Protein AF-A0A9D9VNE8-F1 (afdb_monomer_lite)

pLDDT: mean 76.69, std 18.0, range [35.06, 97.69]

Foldseek 3Di:
DDDDPVLLVQLLVVCLQPVDSVVSCVVSVHDPVVVVVCVVVDVVSVVSNVVSNVNNVVVVVVVVVVVLVVCVVVVPPVSVLVCCCVPPPVSPDPPPPPPPVVVVVVVVVVVVVVVVVVVVVVVVVVVVVVVVVVVVVVVVVVVVVVVVVVCVVVPPDDVVVVVVVVVVVVVVCVVVVDPDPDFDADPVGHTDDDD

Structure (mmCIF, N/CA/C/O backbone):
data_AF-A0A9D9VNE8-F1
#
_entry.id   AF-A0A9D9VNE8-F1
#
loop_
_atom_site.group_PDB
_atom_site.id
_atom_site.type_symbol
_atom_site.label_atom_id
_atom_site.label_alt_id
_atom_site.label_comp_id
_atom_site.label_asym_id
_atom_site.label_entity_id
_atom_site.label_seq_id
_atom_site.pdbx_PDB_ins_code
_atom_site.Cartn_x
_atom_site.Cartn_y
_atom_site.Cartn_z
_atom_site.occupancy
_atom_site.B_iso_or_equiv
_atom_site.auth_seq_id
_atom_site.auth_comp_id
_atom_site.auth_asym_id
_atom_site.auth_atom_id
_atom_site.pdbx_PDB_model_num
ATOM 1 N N . MET A 1 1 ? -25.007 -4.865 13.790 1.00 74.69 1 MET A N 1
ATOM 2 C CA . MET A 1 1 ? -24.064 -5.816 14.424 1.00 74.69 1 MET A CA 1
ATOM 3 C C . MET A 1 1 ? -23.319 -5.116 15.562 1.00 74.69 1 MET A C 1
ATOM 5 O O . MET A 1 1 ? -22.980 -3.948 15.403 1.00 74.69 1 MET A O 1
ATOM 9 N N . LYS A 1 2 ? -23.108 -5.772 16.713 1.00 83.12 2 LYS A N 1
ATOM 10 C CA . LYS A 1 2 ? -22.419 -5.163 17.870 1.00 83.12 2 LYS A CA 1
ATOM 11 C C . LYS A 1 2 ? -20.893 -5.224 17.698 1.00 83.12 2 LYS A C 1
ATOM 13 O O . LYS A 1 2 ? -20.360 -6.269 17.329 1.00 83.12 2 LYS A O 1
ATOM 18 N N . LYS A 1 3 ? -20.199 -4.120 18.001 1.00 90.44 3 LYS A N 1
ATOM 19 C CA . LYS A 1 3 ? -18.728 -4.052 18.052 1.00 90.44 3 LYS A CA 1
ATOM 20 C C . LYS A 1 3 ? -18.239 -4.945 19.196 1.00 90.44 3 LYS A C 1
ATOM 22 O O . LYS A 1 3 ? -18.585 -4.702 20.347 1.00 90.44 3 LYS A O 1
ATOM 27 N N . THR A 1 4 ? -17.459 -5.982 18.894 1.00 95.00 4 THR A N 1
ATOM 28 C CA . THR A 1 4 ? -16.865 -6.870 19.910 1.00 95.00 4 THR A CA 1
ATOM 29 C C . THR A 1 4 ? -15.386 -7.086 19.624 1.00 95.00 4 THR A C 1
ATOM 31 O O . THR A 1 4 ? -14.988 -7.172 18.465 1.00 95.00 4 THR A O 1
ATOM 34 N N . LYS A 1 5 ? -14.564 -7.236 20.669 1.00 93.69 5 LYS A N 1
ATOM 35 C CA . LYS A 1 5 ? -13.115 -7.470 20.518 1.00 93.69 5 LYS A CA 1
ATOM 36 C C . LYS A 1 5 ? -12.810 -8.701 19.651 1.00 93.69 5 LYS A C 1
ATOM 38 O O . LYS A 1 5 ? -11.906 -8.665 18.827 1.00 93.69 5 LYS A O 1
ATOM 43 N N . LYS A 1 6 ? -13.616 -9.763 19.782 1.00 95.38 6 LYS A N 1
ATOM 44 C CA . LYS A 1 6 ? -13.513 -10.979 18.959 1.00 95.38 6 LYS A CA 1
ATOM 45 C C . LYS A 1 6 ? -13.756 -10.696 17.473 1.00 95.38 6 LYS A C 1
ATOM 47 O O . LYS A 1 6 ? -13.013 -11.200 16.642 1.00 95.38 6 LYS A O 1
ATOM 52 N N . LEU A 1 7 ? -14.770 -9.893 17.142 1.00 95.81 7 LEU A N 1
ATOM 53 C CA . LEU A 1 7 ? -15.054 -9.499 15.760 1.00 95.81 7 LEU A CA 1
ATOM 54 C C . LEU A 1 7 ? -13.924 -8.642 15.173 1.00 95.81 7 LEU A C 1
ATOM 56 O O . LEU A 1 7 ? -13.496 -8.897 14.056 1.00 95.81 7 LEU A O 1
ATOM 60 N N . LEU A 1 8 ? -13.415 -7.671 15.936 1.00 96.00 8 LEU A N 1
ATOM 61 C CA . LEU A 1 8 ? -12.310 -6.809 15.500 1.00 96.00 8 LEU A CA 1
ATOM 62 C C . LEU A 1 8 ? -11.034 -7.613 15.209 1.00 96.00 8 LEU A C 1
ATOM 64 O O . LEU A 1 8 ? -10.372 -7.370 14.205 1.00 96.00 8 LEU A O 1
ATOM 68 N N . ASN A 1 9 ? -10.722 -8.612 16.039 1.00 96.25 9 ASN A N 1
ATOM 69 C CA . ASN A 1 9 ? -9.587 -9.501 15.788 1.00 96.25 9 ASN A CA 1
ATOM 70 C C . ASN A 1 9 ? -9.777 -10.321 14.507 1.00 96.25 9 ASN A C 1
ATOM 72 O O . ASN A 1 9 ? -8.874 -10.357 13.681 1.00 96.25 9 ASN A O 1
ATOM 76 N N . LYS A 1 10 ? -10.964 -10.908 14.308 1.00 97.06 10 LYS A N 1
ATOM 77 C CA . LYS A 1 10 ? -11.280 -11.675 13.094 1.00 97.06 10 LYS A CA 1
ATOM 78 C C . LYS A 1 10 ? -11.236 -10.828 11.822 1.00 97.06 10 LYS A C 1
ATOM 80 O O . LYS A 1 10 ? -10.809 -11.314 10.784 1.00 97.06 10 LYS A O 1
ATOM 85 N N . LEU A 1 11 ? -11.663 -9.568 11.904 1.00 97.06 11 LEU A N 1
ATOM 86 C CA . LEU A 1 11 ? -11.541 -8.618 10.799 1.00 97.06 11 LEU A CA 1
ATOM 87 C C . LEU A 1 11 ? -10.076 -8.384 10.431 1.00 97.06 11 LEU A C 1
ATOM 89 O O . LEU A 1 11 ? -9.746 -8.419 9.253 1.00 97.06 11 LEU A O 1
ATOM 93 N N . ALA A 1 12 ? -9.206 -8.185 11.423 1.00 97.19 12 ALA A N 1
ATOM 94 C CA . ALA A 1 12 ? -7.777 -8.020 11.177 1.00 97.19 12 ALA A CA 1
ATOM 95 C C . ALA A 1 12 ? -7.137 -9.282 10.579 1.00 97.19 12 ALA A C 1
ATOM 97 O O . ALA A 1 12 ? -6.418 -9.173 9.597 1.00 97.19 12 ALA A O 1
ATOM 98 N N . GLU A 1 13 ? -7.454 -10.467 11.106 1.00 97.12 13 GLU A N 1
ATOM 99 C CA . GLU A 1 13 ? -6.967 -11.748 10.564 1.00 97.12 13 GLU A CA 1
ATOM 100 C C . GLU A 1 13 ? -7.390 -11.965 9.103 1.00 97.12 13 GLU A C 1
ATOM 102 O O . GLU A 1 13 ? -6.649 -12.544 8.313 1.00 97.12 13 GLU A O 1
ATOM 107 N N . GLU A 1 14 ? -8.590 -11.516 8.728 1.00 97.19 14 GLU A N 1
ATOM 108 C CA . GLU A 1 14 ? -9.046 -11.607 7.342 1.00 97.19 14 GLU A CA 1
ATOM 109 C C . GLU A 1 14 ? -8.320 -10.617 6.434 1.00 97.19 14 GLU A C 1
ATOM 111 O O . GLU A 1 14 ? -7.909 -10.980 5.335 1.00 97.19 14 GLU A O 1
ATOM 116 N N . VAL A 1 15 ? -8.126 -9.386 6.909 1.00 97.31 15 VAL A N 1
ATOM 117 C CA . VAL A 1 15 ? -7.384 -8.346 6.187 1.00 97.31 15 VAL A CA 1
ATOM 118 C C . VAL A 1 15 ? -5.920 -8.743 5.981 1.00 97.31 15 VAL A C 1
ATOM 120 O O . VAL A 1 15 ? -5.352 -8.458 4.933 1.00 97.31 15 VAL A O 1
ATOM 123 N N . GLU A 1 16 ? -5.324 -9.450 6.938 1.00 96.38 16 GLU A N 1
ATOM 124 C CA . GLU A 1 16 ? -3.966 -9.987 6.821 1.00 96.38 16 GLU A CA 1
ATOM 125 C C . GLU A 1 16 ? -3.853 -11.033 5.707 1.00 96.38 16 GLU A C 1
ATOM 127 O O . GLU A 1 16 ? -2.880 -11.048 4.963 1.00 96.38 16 GLU A O 1
ATOM 132 N N . LYS A 1 17 ? -4.869 -11.882 5.531 1.00 93.94 17 LYS A N 1
ATOM 133 C CA . LYS A 1 17 ? -4.893 -12.878 4.446 1.00 93.94 17 LYS A CA 1
ATOM 134 C C . LYS A 1 17 ? -5.220 -12.262 3.096 1.00 93.94 17 LYS A C 1
ATOM 136 O O . LYS A 1 17 ? -4.755 -12.725 2.058 1.00 93.94 17 LYS A O 1
ATOM 141 N N . THR A 1 18 ? -6.104 -11.275 3.088 1.00 94.38 18 THR A N 1
ATOM 142 C CA . THR A 1 18 ? -6.579 -10.622 1.876 1.00 94.38 18 THR A CA 1
ATOM 143 C C . THR A 1 18 ? -6.747 -9.139 2.185 1.00 94.38 18 THR A C 1
ATOM 145 O O . THR A 1 18 ? -7.762 -8.770 2.782 1.00 94.38 18 THR A O 1
ATOM 148 N N . PRO A 1 19 ? -5.793 -8.273 1.780 1.00 95.00 19 PRO A N 1
ATOM 149 C CA . PRO A 1 19 ? -5.750 -6.852 2.148 1.00 95.00 19 PRO A CA 1
ATOM 150 C C . PRO A 1 19 ? -6.782 -6.011 1.375 1.00 95.00 19 PRO A C 1
ATOM 152 O O . PRO A 1 19 ? -6.495 -4.961 0.804 1.00 95.00 19 PRO A O 1
ATOM 155 N N . VAL A 1 20 ? -8.027 -6.484 1.347 1.00 95.56 20 VAL A N 1
ATOM 156 C CA . VAL A 1 20 ? -9.182 -5.870 0.703 1.00 95.56 20 VAL A CA 1
ATOM 157 C C . VAL A 1 20 ? -10.281 -5.746 1.751 1.00 95.56 20 VAL A C 1
ATOM 159 O O . VAL A 1 20 ? -11.008 -6.694 2.050 1.00 95.56 20 VAL A O 1
ATOM 162 N N . ILE A 1 21 ? -10.434 -4.538 2.295 1.00 95.75 21 ILE A N 1
ATOM 163 C CA . ILE A 1 21 ? -11.383 -4.238 3.382 1.00 95.75 21 ILE A CA 1
ATOM 164 C C . ILE A 1 21 ? -12.817 -4.659 3.027 1.00 95.75 21 ILE A C 1
ATOM 166 O O . ILE A 1 21 ? -13.547 -5.122 3.899 1.00 95.75 21 ILE A O 1
ATOM 170 N N . GLN A 1 22 ? -13.219 -4.524 1.758 1.00 96.50 22 GLN A N 1
ATOM 171 C CA . GLN A 1 22 ? -14.549 -4.922 1.290 1.00 96.50 22 GLN A CA 1
ATOM 172 C C . GLN A 1 22 ? -14.811 -6.419 1.521 1.00 96.50 22 GLN A C 1
ATOM 174 O O . GLN A 1 22 ? -15.841 -6.762 2.087 1.00 96.50 22 GLN A O 1
ATOM 179 N N . ILE A 1 23 ? -13.849 -7.286 1.187 1.00 95.94 23 ILE A N 1
ATOM 180 C CA . ILE A 1 23 ? -13.974 -8.743 1.351 1.00 95.94 23 ILE A CA 1
ATOM 181 C C . ILE A 1 23 ? -14.130 -9.100 2.832 1.00 95.94 23 ILE A C 1
ATOM 183 O O . ILE A 1 23 ? -15.020 -9.867 3.198 1.00 95.94 23 ILE A O 1
ATOM 187 N N . ALA A 1 24 ? -13.318 -8.493 3.701 1.00 96.69 24 ALA A N 1
ATOM 188 C CA . ALA A 1 24 ? -13.445 -8.687 5.142 1.00 96.69 24 ALA A CA 1
ATOM 189 C C . ALA A 1 24 ? -14.806 -8.194 5.665 1.00 96.69 24 ALA A C 1
ATOM 191 O O . ALA A 1 24 ? -15.454 -8.871 6.462 1.00 96.69 24 ALA A O 1
ATOM 192 N N . CYS A 1 25 ? -15.273 -7.036 5.196 1.00 96.31 25 CYS A N 1
ATOM 193 C CA . CYS A 1 25 ? -16.564 -6.477 5.586 1.00 96.31 25 CYS A CA 1
ATOM 194 C C . CYS A 1 25 ? -17.736 -7.386 5.189 1.00 96.31 25 CYS A C 1
ATOM 196 O O . CYS A 1 25 ? -18.585 -7.681 6.035 1.00 96.31 25 CYS A O 1
ATOM 198 N N . ASP A 1 26 ? -17.744 -7.878 3.950 1.00 96.56 26 ASP A N 1
ATOM 199 C CA . ASP A 1 26 ? -18.785 -8.769 3.431 1.00 96.56 26 ASP A CA 1
ATOM 200 C C . ASP A 1 26 ? -18.795 -10.104 4.177 1.00 96.56 26 ASP A C 1
ATOM 202 O O . ASP A 1 26 ? -19.851 -10.572 4.606 1.00 96.56 26 ASP A O 1
ATOM 206 N N . LYS A 1 27 ? -17.610 -10.669 4.446 1.00 96.06 27 LYS A N 1
ATOM 207 C CA . LYS A 1 27 ? -17.458 -11.932 5.183 1.00 96.06 27 LYS A CA 1
ATOM 208 C C . LYS A 1 27 ? -18.067 -11.891 6.582 1.00 96.06 27 LYS A C 1
ATOM 210 O O . LYS A 1 27 ? -18.595 -12.896 7.055 1.00 96.06 27 LYS A O 1
ATOM 215 N N . PHE A 1 28 ? -17.989 -10.746 7.257 1.00 95.62 28 PHE A N 1
ATOM 216 C CA . PHE A 1 28 ? -18.538 -10.575 8.603 1.00 95.62 28 PHE A CA 1
ATOM 217 C C . PHE A 1 28 ? -19.851 -9.784 8.633 1.00 95.62 28 PHE A C 1
ATOM 219 O O . PHE A 1 28 ? -20.317 -9.447 9.720 1.00 95.62 28 PHE A O 1
ATOM 226 N N . GLY A 1 29 ? -20.468 -9.499 7.483 1.00 95.06 29 GLY A N 1
ATOM 227 C CA . GLY A 1 29 ? -21.767 -8.825 7.408 1.00 95.06 29 GLY A CA 1
ATOM 228 C C . GLY A 1 29 ? -21.769 -7.416 8.010 1.00 95.06 29 GLY A C 1
ATOM 229 O O . GLY A 1 29 ? -22.731 -7.021 8.677 1.00 95.06 29 GLY A O 1
ATOM 230 N N . ILE A 1 30 ? -20.685 -6.659 7.821 1.00 96.31 30 ILE A N 1
ATOM 231 C CA . ILE A 1 30 ? -20.579 -5.264 8.260 1.00 96.31 30 ILE A CA 1
ATOM 232 C C . ILE A 1 30 ? -20.455 -4.323 7.065 1.00 96.31 30 ILE A C 1
ATOM 234 O O . ILE A 1 30 ? -19.850 -4.642 6.051 1.00 96.31 30 ILE A O 1
ATOM 238 N N . SER A 1 31 ? -20.991 -3.112 7.196 1.00 96.62 31 SER A N 1
ATOM 239 C CA . SER A 1 31 ? -20.755 -2.061 6.202 1.00 96.62 31 SER A CA 1
ATOM 240 C C . SER A 1 31 ? -19.358 -1.456 6.359 1.00 96.62 31 SER A C 1
ATOM 242 O O . SER A 1 31 ? -18.895 -1.239 7.485 1.00 96.62 31 SER A O 1
ATOM 244 N N . ARG A 1 32 ? -18.734 -1.055 5.241 1.00 96.88 32 ARG A N 1
ATOM 245 C CA . ARG A 1 32 ? -17.473 -0.287 5.250 1.00 96.88 32 ARG A CA 1
ATOM 246 C C . ARG A 1 32 ? -17.559 0.970 6.117 1.00 96.88 32 ARG A C 1
ATOM 248 O O . ARG A 1 32 ? -16.641 1.258 6.875 1.00 96.88 32 ARG A O 1
ATOM 255 N N . ASN A 1 33 ? -18.692 1.674 6.087 1.00 96.81 33 ASN A N 1
ATOM 256 C CA . ASN A 1 33 ? -18.913 2.864 6.918 1.00 96.81 33 ASN A CA 1
ATOM 257 C C . ASN A 1 33 ? -18.775 2.551 8.414 1.00 96.81 33 ASN A C 1
ATOM 259 O O . ASN A 1 33 ? -18.196 3.330 9.167 1.00 96.81 33 ASN A O 1
ATOM 263 N N . THR A 1 34 ? -19.288 1.397 8.849 1.00 96.31 34 THR A N 1
ATOM 264 C CA . THR A 1 34 ? -19.181 0.955 10.245 1.00 96.31 34 THR A CA 1
ATOM 265 C C . THR A 1 34 ? -17.747 0.567 10.591 1.00 96.31 34 THR A C 1
ATOM 267 O O . THR A 1 34 ? -17.263 0.949 11.653 1.00 96.31 34 THR A O 1
ATOM 270 N N . PHE A 1 35 ? -17.056 -0.123 9.681 1.00 97.25 35 PHE A N 1
ATOM 271 C CA . PHE A 1 35 ? -15.642 -0.471 9.825 1.00 97.25 35 PHE A CA 1
ATOM 272 C C . PHE A 1 35 ? -14.760 0.775 9.999 1.00 97.25 35 PHE A C 1
ATOM 274 O O . PHE A 1 35 ? -14.041 0.888 10.991 1.00 97.25 35 PHE A O 1
ATOM 281 N N . TYR A 1 36 ? -14.874 1.755 9.097 1.00 96.25 36 TYR A N 1
ATOM 282 C CA . TYR A 1 36 ? -14.094 2.994 9.168 1.00 96.25 36 TYR A CA 1
ATOM 283 C C . TYR A 1 36 ? -14.442 3.838 10.394 1.00 96.25 36 TYR A C 1
ATOM 285 O O . TYR A 1 36 ? -13.547 4.389 11.035 1.00 96.25 36 TYR A O 1
ATOM 293 N N . ARG A 1 37 ? -15.723 3.895 10.782 1.00 96.19 37 ARG A N 1
ATOM 294 C CA . ARG A 1 37 ? -16.123 4.538 12.038 1.00 96.19 37 ARG A CA 1
ATOM 295 C C . ARG A 1 37 ? -15.423 3.888 13.234 1.00 96.19 37 ARG A C 1
ATOM 297 O O . ARG A 1 37 ? -14.865 4.595 14.066 1.00 96.19 37 ARG A O 1
ATOM 304 N N . TRP A 1 38 ? -15.371 2.556 13.292 1.00 96.56 38 TRP A N 1
ATOM 305 C CA . TRP A 1 38 ? -14.668 1.854 14.367 1.00 96.56 38 TRP A CA 1
ATOM 306 C C . TRP A 1 38 ? -13.162 2.095 14.367 1.00 96.56 38 TRP A C 1
ATOM 308 O O . TRP A 1 38 ? -12.604 2.198 15.455 1.00 96.56 38 TRP A O 1
ATOM 318 N N . MET A 1 39 ? -12.520 2.216 13.202 1.00 95.50 39 MET A N 1
ATOM 319 C CA . MET A 1 39 ? -11.104 2.601 13.114 1.00 95.50 39 MET A CA 1
ATOM 320 C C . MET A 1 39 ? -10.859 4.015 13.649 1.00 95.50 39 MET A C 1
ATOM 322 O O . MET A 1 39 ? -9.854 4.249 14.311 1.00 95.50 39 MET A O 1
ATOM 326 N N . LYS A 1 40 ? -11.781 4.954 13.396 1.00 96.19 40 LYS A N 1
ATOM 327 C CA . LYS A 1 40 ? -11.684 6.327 13.914 1.00 96.19 40 LYS A CA 1
ATOM 328 C C . LYS A 1 40 ? -11.856 6.383 15.435 1.00 96.19 40 LYS A C 1
ATOM 330 O O . LYS A 1 40 ? -11.165 7.144 16.101 1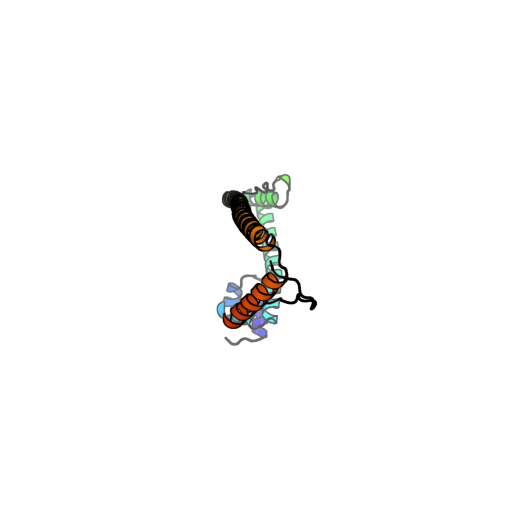.00 96.19 40 LYS A O 1
ATOM 335 N N . GLU A 1 41 ? -12.777 5.589 15.975 1.00 95.50 41 GLU A N 1
ATOM 336 C CA . GLU A 1 41 ? -13.099 5.557 17.409 1.00 95.50 41 GLU A CA 1
ATOM 337 C C . GLU A 1 41 ? -12.107 4.731 18.247 1.00 95.50 41 GLU A C 1
ATOM 339 O O . GLU A 1 41 ? -11.936 4.995 19.433 1.00 95.50 41 GLU A O 1
ATOM 344 N N . ASP A 1 42 ? -11.483 3.699 17.669 1.00 95.56 42 ASP A N 1
ATOM 345 C CA . ASP A 1 42 ? -10.602 2.762 18.374 1.00 95.56 42 ASP A CA 1
ATOM 346 C C . ASP A 1 42 ? -9.212 2.723 17.732 1.00 95.56 42 ASP A C 1
ATOM 348 O O . ASP A 1 42 ? -8.956 2.020 16.750 1.00 95.56 42 ASP A O 1
ATOM 352 N N . LYS A 1 43 ? -8.282 3.456 18.351 1.00 95.94 43 LYS A N 1
ATOM 353 C CA . LYS A 1 43 ? -6.890 3.552 17.899 1.00 95.94 43 LYS A CA 1
ATOM 354 C C . LYS A 1 43 ? -6.169 2.199 17.896 1.00 95.94 43 LYS A C 1
ATOM 356 O O . LYS A 1 43 ? -5.315 1.981 17.042 1.00 95.94 43 LYS A O 1
ATOM 361 N N . LYS A 1 44 ? -6.499 1.277 18.812 1.00 95.25 44 LYS A N 1
ATOM 362 C CA . LYS A 1 44 ? -5.875 -0.059 18.839 1.00 95.25 44 LYS A CA 1
ATOM 363 C C . LYS A 1 44 ? -6.329 -0.884 17.641 1.00 95.25 44 LYS A C 1
ATOM 365 O O . LYS A 1 44 ? -5.518 -1.581 17.039 1.00 95.25 44 LYS A O 1
ATOM 370 N N . PHE A 1 45 ? -7.608 -0.780 17.281 1.00 96.31 45 PHE A N 1
ATOM 371 C CA . PHE A 1 45 ? -8.134 -1.431 16.087 1.00 96.31 45 PHE A CA 1
ATOM 372 C C . PHE A 1 45 ? -7.508 -0.870 14.806 1.00 96.31 45 PHE A C 1
ATOM 374 O O . PHE A 1 45 ? -7.080 -1.649 13.962 1.00 96.31 45 PHE A O 1
ATOM 381 N N . LEU A 1 46 ? -7.375 0.456 14.692 1.00 97.38 46 LEU A N 1
ATOM 382 C CA . LEU A 1 46 ? -6.688 1.106 13.569 1.00 97.38 46 LEU A CA 1
ATOM 383 C C . LEU A 1 46 ? -5.261 0.577 13.371 1.00 97.38 46 LEU A C 1
ATOM 385 O O . LEU A 1 46 ? -4.912 0.178 12.264 1.00 97.38 46 LEU A O 1
ATOM 389 N N . ILE A 1 47 ? -4.453 0.556 14.438 1.00 97.62 47 ILE A N 1
ATOM 390 C CA . ILE A 1 47 ? -3.065 0.070 14.379 1.00 97.62 47 ILE A CA 1
ATOM 391 C C . ILE A 1 47 ? -3.036 -1.379 13.890 1.00 97.62 47 ILE A C 1
ATOM 393 O O . ILE A 1 47 ? -2.339 -1.683 12.928 1.00 97.62 47 ILE A O 1
ATOM 397 N N . ARG A 1 48 ? -3.872 -2.242 14.475 1.00 96.81 48 ARG A N 1
ATOM 398 C CA . ARG A 1 48 ? -3.937 -3.658 14.103 1.00 96.81 48 ARG A CA 1
ATOM 399 C C . ARG A 1 48 ? -4.362 -3.873 12.647 1.00 96.81 48 ARG A C 1
ATOM 401 O O . ARG A 1 48 ? -3.838 -4.761 11.987 1.00 96.81 48 ARG A O 1
ATOM 408 N N . ILE A 1 49 ? -5.306 -3.080 12.137 1.00 97.69 49 ILE A N 1
ATOM 409 C CA . ILE A 1 49 ? -5.701 -3.138 10.723 1.00 97.69 49 ILE A CA 1
ATOM 410 C C . ILE A 1 49 ? -4.560 -2.677 9.817 1.00 97.69 49 ILE A C 1
ATOM 412 O O . ILE A 1 49 ? -4.324 -3.310 8.797 1.00 97.69 49 ILE A O 1
ATOM 416 N N . ASN A 1 50 ? -3.831 -1.622 10.179 1.00 97.38 50 ASN A N 1
ATOM 417 C CA . ASN A 1 50 ? -2.687 -1.166 9.387 1.00 97.38 50 ASN A CA 1
ATOM 418 C C . ASN A 1 50 ? -1.559 -2.209 9.353 1.00 97.38 50 ASN A C 1
ATOM 420 O O . ASN A 1 50 ? -0.987 -2.450 8.293 1.00 97.38 50 ASN A O 1
ATOM 424 N N . GLU A 1 51 ? -1.273 -2.855 10.485 1.00 97.31 51 GLU A N 1
ATOM 425 C CA . GLU A 1 51 ? -0.324 -3.974 10.561 1.00 97.31 51 GLU A CA 1
ATOM 426 C C . GLU A 1 51 ? -0.773 -5.138 9.670 1.00 97.31 51 GLU A C 1
ATOM 428 O O . GLU A 1 51 ? -0.005 -5.590 8.821 1.00 97.31 51 GLU A O 1
ATOM 433 N N . ALA A 1 52 ? -2.037 -5.556 9.789 1.00 96.75 52 ALA A N 1
ATOM 434 C CA . ALA A 1 52 ? -2.620 -6.603 8.954 1.00 96.75 52 ALA A CA 1
ATOM 435 C C . ALA A 1 52 ? -2.555 -6.258 7.456 1.00 96.75 52 ALA A C 1
ATOM 437 O O . ALA A 1 52 ? -2.158 -7.092 6.650 1.00 96.75 52 ALA A O 1
ATOM 438 N N . MET A 1 53 ? -2.876 -5.018 7.070 1.00 96.50 53 MET A N 1
ATOM 439 C CA . MET A 1 53 ? -2.764 -4.552 5.682 1.00 96.50 53 MET A CA 1
ATOM 440 C C . MET A 1 53 ? -1.322 -4.626 5.172 1.00 96.50 53 MET A C 1
ATOM 442 O O . MET A 1 53 ? -1.098 -5.029 4.035 1.00 96.50 53 MET A O 1
ATOM 446 N N . SER A 1 54 ? -0.343 -4.242 5.996 1.00 96.06 54 SER A N 1
ATOM 447 C CA . SER A 1 54 ? 1.076 -4.300 5.633 1.00 96.06 54 SER A CA 1
ATOM 448 C C . SER A 1 54 ? 1.532 -5.740 5.376 1.00 96.06 54 SER A C 1
ATOM 450 O O . SER A 1 54 ? 2.096 -6.034 4.321 1.00 96.06 54 SER A O 1
ATOM 452 N N . LEU A 1 55 ? 1.211 -6.653 6.300 1.00 93.75 55 LEU A N 1
ATO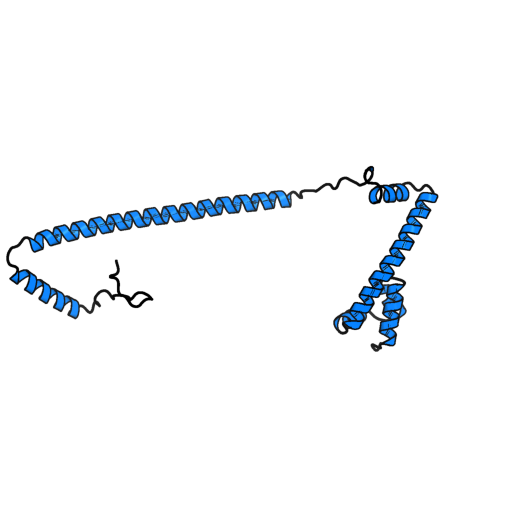M 453 C CA . LEU A 1 55 ? 1.518 -8.080 6.174 1.00 93.75 55 LEU A CA 1
ATOM 454 C C . LEU A 1 55 ? 0.822 -8.703 4.955 1.00 93.75 55 LEU A C 1
ATOM 456 O O . LEU A 1 55 ? 1.470 -9.359 4.139 1.00 93.75 55 LEU A O 1
ATOM 460 N N . GLY A 1 56 ? -0.470 -8.425 4.774 1.00 93.06 56 GLY A N 1
ATOM 461 C CA . GLY A 1 56 ? -1.238 -8.920 3.635 1.00 93.06 56 GLY A CA 1
ATOM 462 C C . GLY A 1 56 ? -0.732 -8.400 2.292 1.00 93.06 56 GLY A C 1
ATOM 463 O O . GLY A 1 56 ? -0.667 -9.157 1.326 1.00 93.06 56 GLY A O 1
ATOM 464 N N . ASN A 1 57 ? -0.300 -7.138 2.217 1.00 92.62 57 ASN A N 1
ATOM 465 C CA . ASN A 1 57 ? 0.331 -6.595 1.011 1.00 92.62 57 ASN A CA 1
ATOM 466 C C . ASN A 1 57 ? 1.647 -7.313 0.681 1.00 92.62 57 ASN A C 1
ATOM 468 O O . ASN A 1 57 ? 1.935 -7.536 -0.495 1.00 92.62 57 ASN A O 1
ATOM 472 N N . GLY A 1 58 ? 2.420 -7.708 1.698 1.00 91.62 58 GLY A N 1
ATOM 473 C CA . GLY A 1 58 ? 3.599 -8.558 1.531 1.00 91.62 58 GLY A CA 1
ATOM 474 C C . GLY A 1 58 ? 3.251 -9.900 0.884 1.00 91.62 58 GLY A C 1
ATOM 475 O O . GLY A 1 58 ? 3.826 -10.246 -0.145 1.00 91.62 58 GLY A O 1
ATOM 476 N N . LEU A 1 59 ? 2.237 -10.595 1.410 1.00 91.00 59 LEU A N 1
ATOM 477 C CA . LEU A 1 59 ? 1.768 -11.875 0.862 1.00 91.00 59 LEU A CA 1
ATOM 478 C C . LEU A 1 59 ? 1.281 -11.749 -0.589 1.00 91.00 59 LEU A C 1
ATOM 480 O O . LEU A 1 59 ? 1.656 -12.544 -1.450 1.00 91.00 59 LEU A O 1
ATOM 484 N N . VAL A 1 60 ? 0.474 -10.728 -0.893 1.00 90.25 60 VAL A N 1
ATOM 485 C CA . VAL A 1 60 ? 0.007 -10.474 -2.267 1.00 90.25 60 VAL A CA 1
ATOM 486 C C . VAL A 1 60 ? 1.181 -10.168 -3.199 1.00 90.25 60 VAL A C 1
ATOM 488 O O . VAL A 1 60 ? 1.188 -10.624 -4.342 1.00 90.25 60 VAL A O 1
ATOM 491 N N . SER A 1 61 ? 2.191 -9.440 -2.716 1.00 90.75 61 SER A N 1
ATOM 492 C CA . SER A 1 61 ? 3.416 -9.164 -3.470 1.00 90.75 61 SER A CA 1
ATOM 493 C C . SER A 1 61 ? 4.188 -10.448 -3.791 1.00 90.75 61 SER A C 1
ATOM 495 O O . SER A 1 61 ? 4.581 -10.648 -4.938 1.00 90.75 61 SER A O 1
ATOM 497 N N . GLU A 1 62 ? 4.346 -11.364 -2.832 1.00 92.12 62 GLU A N 1
ATOM 498 C CA . GLU A 1 62 ? 4.992 -12.666 -3.061 1.00 92.12 62 GLU A CA 1
ATOM 499 C C . GLU A 1 62 ? 4.245 -13.510 -4.101 1.00 92.12 62 GLU A C 1
ATOM 501 O O . GLU A 1 62 ? 4.860 -14.055 -5.023 1.00 92.12 62 GLU A O 1
ATOM 506 N N . VAL A 1 63 ? 2.912 -13.557 -4.019 1.00 92.19 63 VAL A N 1
ATOM 507 C CA . VAL A 1 63 ? 2.072 -14.234 -5.020 1.00 92.19 63 VAL A CA 1
ATOM 508 C C . VAL A 1 63 ? 2.227 -13.581 -6.395 1.00 92.19 63 VAL A C 1
ATOM 510 O O . VAL A 1 63 ? 2.386 -14.276 -7.399 1.00 92.19 63 VAL A O 1
ATOM 513 N N . ALA A 1 64 ? 2.239 -12.249 -6.462 1.00 92.06 64 ALA A N 1
ATOM 514 C CA . ALA A 1 64 ? 2.459 -11.526 -7.709 1.00 92.06 64 ALA A CA 1
ATOM 515 C C . ALA A 1 64 ? 3.846 -11.818 -8.304 1.00 92.06 64 ALA A C 1
ATOM 517 O O . ALA A 1 64 ? 3.957 -12.027 -9.512 1.00 92.06 64 ALA A O 1
ATOM 518 N N . ILE A 1 65 ? 4.893 -11.900 -7.475 1.00 92.50 65 ILE A N 1
ATOM 519 C CA . ILE A 1 65 ? 6.239 -12.300 -7.906 1.00 92.50 65 ILE A CA 1
ATOM 520 C C . ILE A 1 65 ? 6.209 -13.718 -8.482 1.00 92.50 65 ILE A C 1
ATOM 522 O O . ILE A 1 65 ? 6.755 -13.937 -9.562 1.00 92.50 65 ILE A O 1
ATOM 526 N N . SER A 1 66 ? 5.535 -14.661 -7.817 1.00 95.81 66 SER A N 1
ATOM 527 C CA . SER A 1 66 ? 5.375 -16.031 -8.320 1.00 95.81 66 SER A CA 1
ATOM 528 C C . SER A 1 66 ? 4.710 -16.057 -9.702 1.00 95.81 66 SER A C 1
ATOM 530 O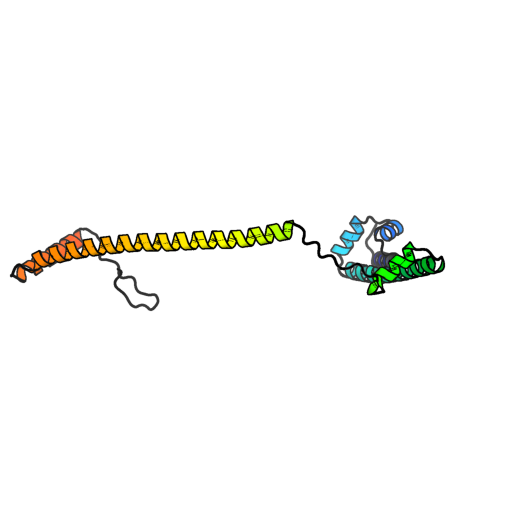 O . SER A 1 66 ? 5.241 -16.668 -10.631 1.00 95.81 66 SER A O 1
ATOM 532 N N . ASN A 1 67 ? 3.617 -15.306 -9.882 1.00 95.50 67 ASN A N 1
ATOM 533 C CA . ASN A 1 67 ? 2.923 -15.188 -11.168 1.00 95.50 67 ASN A CA 1
ATOM 534 C C . ASN A 1 67 ? 3.827 -14.604 -12.262 1.00 95.50 67 ASN A C 1
ATOM 536 O O . ASN A 1 67 ? 3.814 -15.078 -13.397 1.00 95.50 67 ASN A O 1
ATOM 540 N N . VAL A 1 68 ? 4.641 -13.596 -11.928 1.00 95.88 68 VAL A N 1
ATOM 541 C CA . VAL A 1 68 ? 5.611 -13.024 -12.872 1.00 95.88 68 VAL A CA 1
ATOM 542 C C . VAL A 1 68 ? 6.644 -14.070 -13.291 1.00 95.88 68 VAL A C 1
ATOM 544 O O . VAL A 1 68 ? 6.915 -14.216 -14.483 1.00 95.88 68 VAL A O 1
ATOM 547 N N . LEU A 1 69 ? 7.189 -14.832 -12.341 1.00 94.19 69 LEU A N 1
ATOM 548 C CA . LEU A 1 69 ? 8.150 -15.898 -12.631 1.00 94.19 69 LEU A CA 1
ATOM 549 C C . LEU A 1 69 ? 7.534 -17.012 -13.484 1.00 94.19 69 LEU A C 1
ATOM 551 O O . LEU A 1 69 ? 8.192 -17.529 -14.387 1.00 94.19 69 LEU A O 1
ATOM 555 N N . GLU A 1 70 ? 6.278 -17.378 -13.235 1.00 97.25 70 GLU A N 1
ATOM 556 C CA . GLU A 1 70 ? 5.572 -18.362 -14.051 1.00 97.25 70 GLU A CA 1
ATOM 557 C C . GLU A 1 70 ? 5.331 -17.858 -15.482 1.00 97.25 70 GLU A C 1
ATOM 559 O O . GLU A 1 70 ? 5.584 -18.594 -16.439 1.00 97.25 70 GLU A O 1
ATOM 564 N N . GLY A 1 71 ? 4.936 -16.593 -15.649 1.00 96.88 71 GLY A N 1
ATOM 565 C CA . GLY A 1 71 ? 4.820 -15.958 -16.964 1.00 96.88 71 GLY A CA 1
ATOM 566 C C . GLY A 1 71 ? 6.137 -15.984 -17.748 1.00 96.88 71 GLY A C 1
ATOM 567 O O . GLY A 1 71 ? 6.157 -16.341 -18.926 1.00 96.88 71 GLY A O 1
ATOM 568 N N . ILE A 1 72 ? 7.264 -15.713 -17.078 1.00 94.44 72 ILE A N 1
ATOM 569 C CA . ILE A 1 72 ? 8.605 -15.820 -17.679 1.00 94.44 72 ILE A CA 1
ATOM 570 C C . ILE A 1 72 ? 8.915 -17.265 -18.089 1.00 94.44 72 ILE A C 1
ATOM 572 O O . ILE A 1 72 ? 9.386 -17.494 -19.203 1.00 94.44 72 ILE A O 1
ATOM 576 N N . LYS A 1 73 ? 8.618 -18.259 -17.236 1.00 95.00 73 LYS A N 1
ATOM 577 C CA . LYS A 1 73 ? 8.803 -19.687 -17.572 1.00 95.00 73 LYS A CA 1
ATOM 578 C C . LYS A 1 73 ? 8.002 -20.093 -18.811 1.00 95.00 73 LYS A C 1
ATOM 580 O O . LYS A 1 73 ? 8.489 -20.875 -19.623 1.00 95.00 73 LYS A O 1
ATOM 585 N N . ARG A 1 74 ? 6.806 -19.525 -18.984 1.00 97.38 74 ARG A N 1
ATOM 586 C CA . ARG A 1 74 ? 5.949 -19.707 -20.170 1.00 97.38 74 ARG A CA 1
ATOM 587 C C . ARG A 1 74 ? 6.422 -18.917 -21.400 1.00 97.38 74 ARG A C 1
ATOM 589 O O . ARG A 1 74 ? 5.766 -18.975 -22.434 1.00 97.38 74 ARG A O 1
ATOM 596 N N . LYS A 1 75 ? 7.565 -18.226 -21.313 1.00 94.56 75 LYS A N 1
ATOM 597 C CA . LYS A 1 75 ? 8.146 -17.373 -22.363 1.00 94.56 75 LYS A CA 1
ATOM 598 C C . LYS A 1 75 ? 7.227 -16.226 -22.793 1.00 94.56 75 LYS A C 1
ATOM 600 O O . LYS A 1 75 ? 7.279 -15.782 -23.938 1.00 94.56 75 LYS A O 1
ATOM 605 N N . ASP A 1 76 ? 6.410 -15.719 -21.873 1.00 96.81 76 ASP A N 1
ATOM 606 C CA . ASP A 1 76 ? 5.591 -14.541 -22.129 1.00 96.81 76 ASP A CA 1
ATOM 607 C C . ASP A 1 76 ? 6.473 -13.277 -22.155 1.00 96.81 76 ASP A C 1
ATOM 609 O O . ASP A 1 76 ? 7.176 -12.933 -21.191 1.00 96.81 76 ASP A O 1
ATOM 613 N N . ALA A 1 77 ? 6.442 -12.575 -23.289 1.00 91.88 77 ALA A N 1
ATOM 614 C CA . ALA A 1 77 ? 7.226 -11.370 -23.520 1.00 91.88 77 ALA A CA 1
ATOM 615 C C . ALA A 1 77 ? 6.829 -10.214 -22.586 1.00 91.88 77 ALA A C 1
ATOM 617 O O . ALA A 1 77 ? 7.690 -9.416 -22.209 1.00 91.88 77 ALA A O 1
ATOM 618 N N . MET A 1 78 ? 5.558 -10.119 -22.179 1.00 94.25 78 MET A N 1
ATOM 619 C CA . MET A 1 78 ? 5.069 -9.058 -21.298 1.00 94.25 78 MET A CA 1
ATOM 620 C C . MET A 1 78 ? 5.673 -9.184 -19.899 1.00 94.25 78 MET A C 1
ATOM 622 O O . MET A 1 78 ? 6.234 -8.214 -19.385 1.00 94.25 78 MET A O 1
ATOM 626 N N . TYR A 1 79 ? 5.627 -10.383 -19.313 1.00 93.94 79 TYR A N 1
ATOM 627 C CA . TYR A 1 79 ? 6.217 -10.655 -17.998 1.00 93.94 79 TYR A CA 1
ATOM 628 C C . TYR A 1 79 ? 7.741 -10.516 -18.009 1.00 93.94 79 TYR A C 1
ATOM 630 O O . TYR A 1 79 ? 8.314 -9.912 -17.101 1.00 93.94 79 TYR A O 1
ATOM 638 N N . THR A 1 80 ? 8.395 -10.993 -19.071 1.00 90.81 80 THR A N 1
ATOM 639 C CA . THR A 1 80 ? 9.849 -10.856 -19.250 1.00 90.81 80 THR A CA 1
ATOM 640 C C . THR A 1 80 ? 10.265 -9.387 -19.329 1.00 90.81 80 THR A C 1
ATOM 642 O O . THR A 1 80 ? 11.163 -8.950 -18.607 1.00 90.81 80 THR A O 1
ATOM 645 N N . LYS A 1 81 ? 9.568 -8.590 -20.148 1.00 92.44 81 LYS A N 1
ATOM 646 C CA . LYS A 1 81 ? 9.805 -7.146 -20.268 1.00 92.44 81 LYS A CA 1
ATOM 647 C C . LYS A 1 81 ? 9.565 -6.424 -18.947 1.00 92.44 81 LYS A C 1
ATOM 649 O O . LYS A 1 81 ? 10.387 -5.598 -18.560 1.00 92.44 81 LYS A O 1
ATOM 654 N N . TYR A 1 82 ? 8.461 -6.735 -18.266 1.00 92.56 82 TYR A N 1
ATOM 655 C CA . TYR A 1 82 ? 8.132 -6.154 -16.967 1.00 92.56 82 TYR A CA 1
ATOM 656 C C . TYR A 1 82 ? 9.236 -6.427 -15.938 1.00 92.56 82 TYR A C 1
ATOM 658 O O . TYR A 1 82 ? 9.677 -5.508 -15.252 1.00 92.56 82 TYR A O 1
ATOM 666 N N . TRP A 1 83 ? 9.729 -7.663 -15.853 1.00 93.00 83 TRP A N 1
ATOM 667 C CA . TRP A 1 83 ? 10.796 -8.019 -14.920 1.00 93.00 83 TRP A CA 1
ATOM 668 C C . TRP A 1 83 ? 12.097 -7.266 -15.213 1.00 93.00 83 TRP A C 1
ATOM 670 O O . TRP A 1 83 ? 12.659 -6.626 -14.320 1.00 93.00 83 TRP A O 1
ATOM 680 N N . LEU A 1 84 ? 12.543 -7.282 -16.473 1.00 91.19 84 LEU A N 1
ATOM 681 C CA . LEU A 1 84 ? 13.765 -6.596 -16.892 1.00 91.19 84 LEU A CA 1
ATOM 682 C C . LEU A 1 84 ? 13.683 -5.091 -16.629 1.00 91.19 84 LEU A C 1
ATOM 684 O O . LEU A 1 84 ? 14.619 -4.529 -16.065 1.00 91.19 84 LEU A O 1
ATOM 688 N N . SER A 1 85 ? 12.550 -4.450 -16.933 1.00 90.81 85 SER A N 1
ATOM 689 C CA . SER A 1 85 ? 12.412 -3.001 -16.768 1.00 90.81 85 SER A CA 1
ATOM 690 C C . SER A 1 85 ? 12.443 -2.519 -15.318 1.00 90.81 85 SER A C 1
ATOM 692 O O . SER A 1 85 ? 12.645 -1.331 -15.095 1.00 90.81 85 SER A O 1
ATOM 694 N N . HIS A 1 86 ? 12.215 -3.397 -14.337 1.00 88.56 86 HIS A N 1
ATOM 695 C CA . HIS A 1 86 ? 12.234 -3.042 -12.911 1.00 88.56 86 HIS A CA 1
ATOM 696 C C . HIS A 1 86 ? 13.496 -3.527 -12.185 1.00 88.56 86 HIS A C 1
ATOM 698 O O . HIS A 1 86 ? 13.859 -2.956 -11.158 1.00 88.56 86 HIS A O 1
ATOM 704 N N . ARG A 1 87 ? 14.164 -4.573 -12.689 1.00 85.81 87 ARG A N 1
ATOM 705 C CA . ARG A 1 87 ? 15.313 -5.210 -12.019 1.00 85.81 87 ARG A CA 1
ATOM 706 C C . ARG A 1 87 ? 16.652 -4.953 -12.703 1.00 85.81 87 ARG A C 1
ATOM 708 O O . ARG A 1 87 ? 17.669 -4.969 -12.018 1.00 85.81 87 ARG A O 1
ATOM 715 N N . HIS A 1 88 ? 16.672 -4.701 -14.011 1.00 84.44 88 HIS A N 1
ATOM 716 C CA . HIS A 1 88 ? 17.909 -4.507 -14.761 1.00 84.44 88 HIS A CA 1
ATOM 717 C C . HIS A 1 88 ? 18.106 -3.022 -15.113 1.00 84.44 88 HIS A C 1
ATOM 719 O O . HIS A 1 88 ? 17.234 -2.439 -15.761 1.00 84.44 88 HIS A O 1
ATOM 725 N N . PRO A 1 89 ? 19.227 -2.384 -14.713 1.00 84.12 89 PRO A N 1
ATOM 726 C CA . PRO A 1 89 ? 19.504 -0.973 -14.997 1.00 84.12 89 PRO A CA 1
ATOM 727 C C . PRO A 1 89 ? 19.339 -0.603 -16.473 1.00 84.12 89 PRO A C 1
ATOM 729 O O . PRO A 1 89 ? 18.609 0.332 -16.772 1.00 84.12 89 PRO A O 1
ATOM 732 N N . ASP A 1 90 ? 19.905 -1.402 -17.375 1.00 81.81 90 ASP A N 1
ATOM 733 C CA . ASP A 1 90 ? 19.896 -1.121 -18.820 1.00 81.81 90 ASP A CA 1
ATOM 734 C C . ASP A 1 90 ? 18.499 -1.140 -19.458 1.00 81.81 90 ASP A C 1
ATOM 736 O O . ASP A 1 90 ? 18.295 -0.585 -20.533 1.00 81.81 90 ASP A O 1
ATOM 740 N N . PHE A 1 91 ? 17.520 -1.767 -18.797 1.00 81.62 91 PHE A N 1
ATOM 741 C CA . PHE A 1 91 ? 16.141 -1.867 -19.281 1.00 81.62 91 PHE A CA 1
ATOM 742 C C . PHE A 1 91 ? 15.179 -0.964 -18.503 1.00 81.62 91 PHE A C 1
ATOM 744 O O . PHE A 1 91 ? 13.992 -0.889 -18.848 1.00 81.62 91 PHE A O 1
ATOM 751 N N . ARG A 1 92 ? 15.655 -0.270 -17.458 1.00 84.81 92 ARG A N 1
ATOM 752 C CA . ARG A 1 92 ? 14.862 0.760 -16.786 1.00 84.81 92 ARG A CA 1
ATOM 753 C C . ARG A 1 92 ? 14.604 1.880 -17.781 1.00 84.81 92 ARG A C 1
ATOM 755 O O . ARG A 1 92 ? 15.518 2.382 -18.430 1.00 84.81 92 ARG A O 1
ATOM 762 N N . ARG A 1 93 ? 13.339 2.285 -17.905 1.00 75.44 93 ARG A N 1
ATOM 763 C CA . ARG A 1 93 ? 13.002 3.465 -18.705 1.00 75.44 93 ARG A CA 1
ATOM 764 C C . ARG A 1 93 ? 13.756 4.661 -18.115 1.00 75.44 93 ARG A C 1
ATOM 766 O O . ARG A 1 93 ? 13.695 4.826 -16.893 1.00 75.44 93 ARG A O 1
ATOM 773 N N . PRO A 1 94 ? 14.429 5.486 -18.938 1.00 70.44 94 PRO A N 1
ATOM 774 C CA . PRO A 1 94 ? 14.979 6.744 -18.465 1.00 70.44 94 PRO A CA 1
ATOM 775 C C . PRO A 1 94 ? 13.866 7.507 -17.759 1.00 70.44 94 PRO A C 1
ATOM 777 O O . PRO A 1 94 ? 12.751 7.603 -18.281 1.00 70.44 94 PRO A O 1
ATOM 780 N N . PHE A 1 95 ? 14.141 7.992 -16.553 1.00 64.69 95 PHE A N 1
ATOM 781 C CA . PHE A 1 95 ? 13.219 8.878 -15.868 1.00 64.69 95 PHE A CA 1
ATOM 782 C C . PHE A 1 95 ? 13.131 10.160 -16.697 1.00 64.69 95 PHE A C 1
ATOM 784 O O . PHE A 1 95 ? 14.026 11.000 -16.663 1.00 64.69 95 PHE A O 1
ATOM 791 N N . VAL A 1 96 ? 12.092 10.268 -17.522 1.00 63.91 96 VAL A N 1
ATOM 792 C CA . VAL A 1 96 ? 11.815 11.493 -18.263 1.00 63.91 96 VAL A CA 1
ATOM 793 C C . VAL A 1 96 ? 11.167 12.432 -17.259 1.00 63.91 96 VAL A C 1
ATOM 795 O O . VAL A 1 96 ? 9.985 12.277 -16.954 1.00 63.91 96 VAL A O 1
ATOM 798 N N . PHE A 1 97 ? 11.945 13.371 -16.718 1.00 56.34 97 PHE A N 1
ATOM 799 C CA . PHE A 1 97 ? 11.381 14.524 -16.028 1.00 56.34 97 PHE A CA 1
ATOM 800 C C . PHE A 1 97 ? 10.583 15.294 -17.081 1.00 56.34 97 PHE A C 1
ATOM 802 O O . PHE A 1 97 ? 11.142 16.031 -17.894 1.00 56.34 97 PHE A O 1
ATOM 809 N N . LYS A 1 98 ? 9.277 15.038 -17.152 1.00 55.38 98 LYS A N 1
ATOM 810 C CA . LYS A 1 98 ? 8.379 15.905 -17.898 1.00 55.38 98 LYS A CA 1
ATOM 811 C C . LYS A 1 98 ? 8.322 17.189 -17.088 1.00 55.38 98 LYS A C 1
ATOM 813 O O . LYS A 1 98 ? 7.687 17.218 -16.044 1.00 55.38 98 LYS A O 1
ATOM 818 N N . VAL A 1 99 ? 9.066 18.203 -17.521 1.00 57.78 99 VAL A N 1
ATOM 819 C CA . VAL A 1 99 ? 8.777 19.569 -17.094 1.00 57.78 99 VAL A CA 1
ATOM 820 C C . VAL A 1 99 ? 7.403 19.853 -17.687 1.00 57.78 99 VAL A C 1
ATOM 822 O O . VAL A 1 99 ? 7.290 20.033 -18.902 1.00 57.78 99 VAL A O 1
ATOM 825 N N . ASP A 1 100 ? 6.352 19.776 -16.877 1.00 60.34 100 ASP A N 1
ATOM 826 C CA . ASP A 1 100 ? 5.037 20.202 -17.334 1.00 60.34 100 ASP A CA 1
ATOM 827 C C . ASP A 1 100 ? 5.162 21.683 -17.714 1.00 60.34 100 ASP A C 1
ATOM 829 O O . ASP A 1 100 ? 5.818 22.461 -17.018 1.00 60.34 100 ASP A O 1
ATOM 833 N N . SER A 1 101 ? 4.611 22.089 -18.863 1.00 60.00 101 SER A N 1
ATOM 834 C CA . SER A 1 101 ? 4.721 23.482 -19.330 1.00 60.00 101 SER A CA 1
ATOM 835 C C . SER A 1 101 ? 4.246 24.485 -18.271 1.00 60.00 101 SER A C 1
ATOM 837 O O . SER A 1 101 ? 4.751 25.605 -18.219 1.00 60.00 101 SER A O 1
ATOM 839 N N . ASP A 1 102 ? 3.354 24.050 -17.382 1.00 60.91 102 ASP A N 1
ATOM 840 C CA . ASP A 1 102 ? 2.864 24.801 -16.231 1.00 60.91 102 ASP A CA 1
ATOM 841 C C . ASP A 1 102 ? 3.969 25.157 -15.225 1.00 60.91 102 ASP A C 1
ATOM 843 O O . ASP A 1 102 ? 3.964 26.270 -14.701 1.00 60.91 102 ASP A O 1
ATOM 847 N N . ASP A 1 103 ? 4.965 24.294 -15.005 1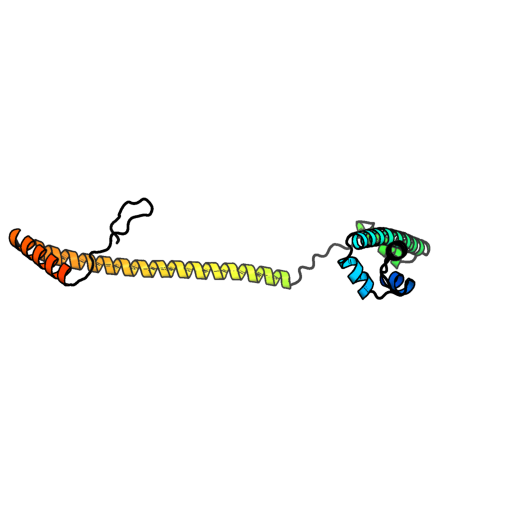.00 61.88 103 ASP A N 1
ATOM 848 C CA . ASP A 1 103 ? 6.093 24.587 -14.110 1.00 61.88 103 ASP A CA 1
ATOM 849 C C . ASP A 1 103 ? 7.011 25.664 -14.697 1.00 61.88 103 ASP A C 1
ATOM 851 O O . ASP A 1 103 ? 7.468 26.562 -13.984 1.00 61.88 103 ASP A O 1
ATOM 855 N N . LEU A 1 104 ? 7.227 25.636 -16.017 1.00 64.56 104 LEU A N 1
ATOM 856 C CA . LEU A 1 104 ? 8.013 26.655 -16.715 1.00 64.56 104 LEU A CA 1
ATOM 857 C C . LEU A 1 104 ? 7.284 28.009 -16.719 1.00 64.56 104 LEU A C 1
ATOM 859 O O . LEU A 1 104 ? 7.900 29.051 -16.486 1.00 64.56 104 LEU A O 1
ATOM 863 N N . ILE A 1 105 ? 5.962 27.990 -16.927 1.00 65.31 105 ILE A N 1
ATOM 864 C CA . ILE A 1 105 ? 5.101 29.178 -16.877 1.00 65.31 105 ILE A CA 1
ATOM 865 C C . ILE A 1 105 ? 5.041 29.746 -15.455 1.00 65.31 105 ILE A C 1
ATOM 867 O O . ILE A 1 105 ? 5.130 30.962 -15.291 1.00 65.31 105 ILE A O 1
ATOM 871 N N . ASN A 1 106 ? 4.941 28.904 -14.425 1.00 63.38 106 ASN A N 1
ATOM 872 C CA . ASN A 1 106 ? 4.930 29.336 -13.026 1.00 63.38 106 ASN A CA 1
ATOM 873 C C . ASN A 1 106 ? 6.275 29.938 -12.604 1.00 63.38 106 ASN A C 1
ATOM 875 O O . ASN A 1 106 ? 6.297 31.003 -11.985 1.00 63.38 106 ASN A O 1
ATOM 879 N N . HIS A 1 107 ? 7.393 29.320 -12.994 1.00 69.50 107 HIS A N 1
ATOM 880 C CA . HIS A 1 107 ? 8.725 29.876 -12.756 1.00 69.50 107 HIS A CA 1
ATOM 881 C C . HIS A 1 107 ? 8.903 31.233 -13.460 1.00 69.50 107 HIS A C 1
ATOM 883 O O . HIS A 1 107 ? 9.378 32.200 -12.857 1.00 69.50 107 HIS A O 1
ATOM 889 N N . PHE A 1 108 ? 8.480 31.337 -14.725 1.00 66.38 108 PHE A N 1
ATOM 890 C CA . PHE A 1 108 ? 8.545 32.587 -15.485 1.00 66.38 108 PHE A CA 1
ATOM 891 C C . PHE A 1 108 ? 7.657 33.678 -14.869 1.00 66.38 108 PHE A C 1
ATOM 893 O O . PHE A 1 108 ? 8.108 34.808 -14.687 1.00 66.38 108 PHE A O 1
ATOM 900 N N . ARG A 1 109 ? 6.425 33.336 -14.471 1.00 63.56 109 ARG A N 1
ATOM 901 C CA . ARG A 1 109 ? 5.486 34.249 -13.802 1.00 63.56 109 ARG A CA 1
ATOM 902 C C . ARG A 1 109 ? 6.055 34.769 -12.481 1.00 63.56 109 ARG A C 1
ATOM 904 O O . ARG A 1 109 ? 6.082 35.978 -12.287 1.00 63.56 109 ARG A O 1
ATOM 911 N N . SER A 1 110 ? 6.596 33.888 -11.638 1.00 62.53 110 SER A N 1
ATOM 912 C CA . SER A 1 110 ? 7.221 34.267 -10.363 1.00 62.53 110 SER A CA 1
ATOM 913 C C . SER A 1 110 ? 8.436 35.185 -10.559 1.00 62.53 110 SER A C 1
ATOM 915 O O . SER A 1 110 ? 8.589 36.188 -9.859 1.00 62.53 110 SER A O 1
ATOM 917 N N . THR A 1 111 ? 9.265 34.898 -11.567 1.00 68.31 111 THR A N 1
ATOM 918 C CA . THR A 1 111 ? 10.421 35.739 -11.914 1.00 68.31 111 THR A CA 1
ATOM 919 C C . THR A 1 111 ? 9.972 37.139 -12.345 1.00 68.31 111 THR A C 1
ATOM 921 O O . THR A 1 111 ? 10.501 38.139 -11.857 1.00 68.31 111 THR A O 1
ATOM 924 N N . MET A 1 112 ? 8.963 37.225 -13.218 1.00 74.56 112 MET A N 1
ATOM 925 C CA . MET A 1 112 ? 8.427 38.499 -13.707 1.00 74.56 112 MET A CA 1
ATOM 926 C C . MET A 1 112 ? 7.716 39.302 -12.613 1.00 74.56 112 MET A C 1
ATOM 928 O O . MET A 1 112 ? 7.869 40.521 -12.565 1.00 74.56 112 MET A O 1
ATOM 932 N N . GLU A 1 113 ? 6.989 38.647 -11.706 1.00 67.56 113 GLU A N 1
ATOM 933 C CA . GLU A 1 113 ? 6.381 39.287 -10.532 1.00 67.56 113 GLU A CA 1
ATOM 934 C C . GLU A 1 113 ? 7.444 39.934 -9.631 1.00 67.56 113 GLU A C 1
ATOM 936 O O . GLU A 1 113 ? 7.276 41.075 -9.199 1.00 67.56 113 GLU A O 1
ATOM 941 N N . GLY A 1 114 ? 8.580 39.261 -9.416 1.00 68.56 114 GLY A N 1
ATOM 942 C CA . GLY A 1 114 ? 9.709 39.815 -8.664 1.00 68.56 114 GLY A CA 1
ATOM 943 C C . GLY A 1 114 ? 10.419 40.986 -9.356 1.00 68.56 114 GLY A C 1
ATOM 944 O O . GLY A 1 114 ? 10.950 41.870 -8.683 1.00 68.56 114 GLY A O 1
ATOM 945 N N . VAL A 1 115 ? 10.446 41.022 -10.693 1.00 71.31 115 VAL A N 1
ATOM 946 C CA . VAL A 1 115 ? 10.969 42.172 -11.459 1.00 71.31 115 VAL A CA 1
ATOM 947 C C . VAL A 1 115 ? 10.023 43.367 -11.339 1.00 71.31 115 VAL A C 1
ATOM 949 O O . VAL A 1 115 ? 10.460 44.449 -10.960 1.00 71.31 115 VAL A O 1
ATOM 952 N N . LYS A 1 116 ? 8.719 43.156 -11.558 1.00 71.31 116 LYS A N 1
ATOM 953 C CA . LYS A 1 116 ? 7.701 44.217 -11.482 1.00 71.31 116 LYS A CA 1
ATOM 954 C C . LYS A 1 116 ? 7.596 44.826 -10.086 1.00 71.31 116 LYS A C 1
ATOM 956 O O . LYS A 1 116 ? 7.418 46.029 -9.947 1.00 71.31 116 LYS A O 1
ATOM 961 N N . LYS A 1 117 ? 7.731 43.999 -9.043 1.00 69.38 117 LYS A N 1
ATOM 962 C CA . LYS A 1 117 ? 7.751 44.464 -7.653 1.00 69.38 117 LYS A CA 1
ATOM 963 C C . LYS A 1 117 ? 8.929 45.404 -7.383 1.00 69.38 117 LYS A C 1
ATOM 965 O O . LYS A 1 117 ? 8.713 46.459 -6.802 1.00 69.38 117 LYS A O 1
ATOM 970 N N . ARG A 1 118 ? 10.136 45.057 -7.846 1.00 68.38 118 ARG A N 1
ATOM 971 C CA . ARG A 1 118 ? 11.327 45.911 -7.700 1.00 68.38 118 ARG A CA 1
ATOM 972 C C . ARG A 1 118 ? 11.175 47.241 -8.429 1.00 68.38 118 ARG A C 1
ATOM 974 O O . ARG A 1 118 ? 11.504 48.272 -7.866 1.00 68.38 118 ARG A O 1
ATOM 981 N N . GLU A 1 119 ? 10.619 47.217 -9.635 1.00 67.94 119 GLU A N 1
ATOM 982 C CA . GLU A 1 119 ? 10.350 48.431 -10.412 1.00 67.94 119 GLU A CA 1
ATOM 983 C C . GLU A 1 119 ? 9.334 49.347 -9.705 1.00 67.94 119 GLU A C 1
ATOM 985 O O . GLU A 1 119 ? 9.510 50.560 -9.648 1.00 67.94 119 GLU A O 1
ATOM 990 N N . ILE A 1 120 ? 8.286 48.778 -9.096 1.00 62.28 120 ILE A N 1
ATOM 991 C CA . ILE A 1 120 ? 7.328 49.539 -8.278 1.00 62.28 120 ILE A CA 1
ATOM 992 C C . ILE A 1 120 ? 8.008 50.116 -7.026 1.00 62.28 120 ILE A C 1
ATOM 994 O O . ILE A 1 120 ? 7.789 51.281 -6.708 1.00 62.28 120 ILE A O 1
ATOM 998 N N . GLU A 1 121 ? 8.830 49.332 -6.325 1.00 69.38 121 GLU A N 1
ATOM 999 C CA . GLU A 1 121 ? 9.573 49.782 -5.138 1.00 69.38 121 GLU A CA 1
ATOM 1000 C C . GLU A 1 121 ? 10.553 50.918 -5.471 1.00 69.38 121 GLU A C 1
ATOM 1002 O O . GLU A 1 121 ? 10.611 51.908 -4.744 1.00 69.38 121 GLU A O 1
ATOM 1007 N N . GLU A 1 122 ? 11.266 50.817 -6.592 1.00 67.38 122 GLU A N 1
ATOM 1008 C CA . GLU A 1 122 ? 12.180 51.849 -7.087 1.00 67.38 122 GLU A CA 1
ATOM 1009 C C . GLU A 1 122 ? 11.431 53.134 -7.464 1.00 67.38 122 GLU A C 1
ATOM 1011 O O . GLU A 1 122 ? 11.821 54.225 -7.052 1.00 67.38 122 GLU A O 1
ATOM 1016 N N . ASN A 1 123 ? 10.295 53.015 -8.156 1.00 67.88 123 ASN A N 1
ATOM 1017 C CA . ASN A 1 123 ? 9.446 54.161 -8.483 1.00 67.88 123 ASN A CA 1
ATOM 1018 C C . ASN A 1 123 ? 8.885 54.852 -7.229 1.00 67.88 123 ASN A C 1
ATOM 1020 O O . ASN A 1 123 ? 8.852 56.081 -7.173 1.00 67.88 123 ASN A O 1
ATOM 1024 N N . ILE A 1 124 ? 8.475 54.089 -6.208 1.00 64.00 124 ILE A N 1
ATOM 1025 C CA . ILE A 1 124 ? 8.031 54.642 -4.919 1.00 64.00 124 ILE A CA 1
ATOM 1026 C C . ILE A 1 124 ? 9.190 55.368 -4.223 1.00 64.00 124 ILE A C 1
ATOM 1028 O O . ILE A 1 124 ? 9.003 56.491 -3.760 1.00 64.00 124 ILE A O 1
ATOM 1032 N N . MET A 1 125 ? 10.385 54.771 -4.183 1.00 63.56 125 MET A N 1
ATOM 1033 C CA . MET A 1 125 ? 11.575 55.395 -3.589 1.00 63.56 125 MET A CA 1
ATOM 1034 C C . MET A 1 125 ? 11.955 56.704 -4.293 1.00 63.56 125 MET A C 1
ATOM 1036 O O . MET A 1 125 ? 12.202 57.713 -3.630 1.00 63.56 125 MET A O 1
ATOM 1040 N N . ASN A 1 126 ? 11.941 56.725 -5.626 1.00 64.50 126 ASN A N 1
ATOM 1041 C CA . ASN A 1 126 ? 12.263 57.921 -6.405 1.00 64.50 126 ASN A CA 1
ATOM 1042 C C . ASN A 1 126 ? 11.219 59.032 -6.196 1.00 64.50 126 ASN A C 1
ATOM 1044 O O . ASN A 1 126 ? 11.583 60.191 -6.004 1.00 64.50 126 ASN A O 1
ATOM 1048 N N . ALA A 1 127 ? 9.930 58.678 -6.133 1.00 60.34 127 ALA A N 1
ATOM 1049 C CA . ALA A 1 127 ? 8.845 59.626 -5.873 1.00 60.34 127 ALA A CA 1
ATOM 1050 C C . ALA A 1 127 ? 8.898 60.238 -4.460 1.00 60.34 127 ALA A C 1
ATOM 1052 O O . ALA A 1 127 ? 8.620 61.427 -4.298 1.00 60.34 127 ALA A O 1
ATOM 1053 N N . ILE A 1 128 ? 9.273 59.450 -3.443 1.00 61.62 128 ILE A N 1
ATOM 1054 C CA . ILE A 1 128 ? 9.515 59.952 -2.078 1.00 61.62 128 ILE A CA 1
ATOM 1055 C C . ILE A 1 128 ? 10.670 60.963 -2.098 1.00 61.62 128 ILE A C 1
ATOM 1057 O O . ILE A 1 128 ? 10.535 62.070 -1.584 1.00 61.62 128 ILE A O 1
ATOM 1061 N N . THR A 1 129 ? 11.763 60.624 -2.784 1.00 60.91 129 THR A N 1
ATOM 1062 C CA . THR A 1 129 ? 12.973 61.455 -2.840 1.00 60.91 129 THR A CA 1
ATOM 1063 C C . THR A 1 129 ? 12.724 62.804 -3.531 1.00 60.91 129 THR A C 1
ATOM 1065 O O . THR A 1 129 ? 13.112 63.843 -3.004 1.00 60.91 129 THR A O 1
ATOM 1068 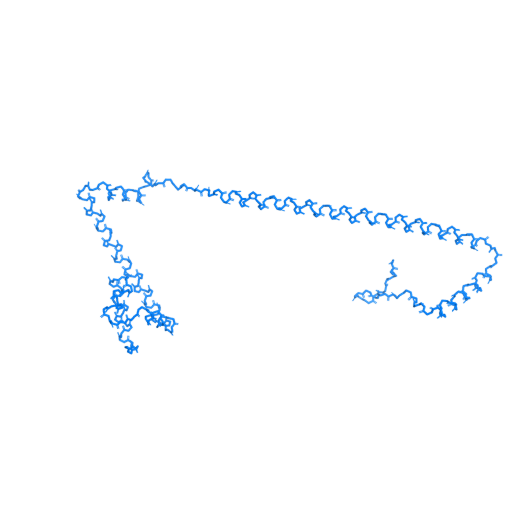N N . GLU A 1 130 ? 12.025 62.834 -4.670 1.00 59.69 130 GLU A N 1
ATOM 1069 C CA . GLU A 1 130 ? 11.695 64.094 -5.362 1.00 59.69 130 GLU A CA 1
ATOM 1070 C C . GLU A 1 130 ? 10.702 64.973 -4.582 1.00 59.69 130 GLU A C 1
ATOM 1072 O O . GLU A 1 130 ? 10.802 66.204 -4.608 1.00 59.69 130 GLU A O 1
ATOM 1077 N N . GLY A 1 131 ? 9.739 64.356 -3.889 1.00 60.84 131 GLY A N 1
ATOM 1078 C CA . GLY A 1 131 ? 8.774 65.063 -3.045 1.00 60.84 131 GLY A CA 1
ATOM 1079 C C . GLY A 1 131 ? 9.422 65.711 -1.820 1.00 60.84 131 GLY A C 1
ATOM 1080 O O . GLY A 1 131 ? 9.066 66.837 -1.462 1.00 60.84 131 GLY A O 1
ATOM 1081 N N . ASP A 1 132 ? 10.393 65.030 -1.213 1.00 60.69 132 ASP A N 1
ATOM 1082 C CA . ASP A 1 132 ? 11.128 65.529 -0.052 1.00 60.69 132 ASP A CA 1
ATOM 1083 C C . ASP A 1 132 ? 12.145 66.613 -0.440 1.00 60.69 132 ASP A C 1
ATOM 1085 O O . ASP A 1 132 ? 12.243 67.621 0.259 1.00 60.69 132 ASP A O 1
ATOM 1089 N N . ILE A 1 133 ? 12.814 66.487 -1.597 1.00 63.12 133 ILE A N 1
ATOM 1090 C CA . ILE A 1 133 ? 13.707 67.533 -2.133 1.00 63.12 133 ILE A CA 1
ATOM 1091 C C . ILE A 1 133 ? 12.937 68.839 -2.367 1.00 63.12 133 ILE A C 1
ATOM 1093 O O . ILE A 1 133 ? 13.369 69.891 -1.902 1.00 63.12 133 ILE A O 1
ATOM 1097 N N . LYS A 1 134 ? 11.763 68.789 -3.016 1.00 68.88 134 LYS A N 1
ATOM 1098 C CA . LYS A 1 134 ? 10.959 70.000 -3.273 1.00 68.88 134 LYS A CA 1
ATOM 1099 C C . LYS A 1 134 ? 10.487 70.676 -1.989 1.00 68.88 134 LYS A C 1
ATOM 1101 O O . LYS A 1 134 ? 10.574 71.895 -1.878 1.00 68.88 134 LYS A O 1
ATOM 1106 N N . LYS A 1 135 ? 10.032 69.898 -1.001 1.00 62.12 135 LYS A N 1
ATOM 1107 C CA . LYS A 1 135 ? 9.632 70.444 0.306 1.00 62.12 135 LYS A CA 1
ATOM 1108 C C . LYS A 1 135 ? 10.809 71.078 1.044 1.00 62.12 135 LYS A C 1
ATOM 1110 O O . LYS A 1 135 ? 10.624 72.114 1.676 1.00 62.12 135 LYS A O 1
ATOM 1115 N N . HIS A 1 136 ? 11.999 70.482 0.959 1.00 55.53 136 HIS A N 1
ATOM 1116 C CA . HIS A 1 136 ? 13.201 71.029 1.583 1.00 55.53 136 HIS A CA 1
ATOM 1117 C C . HIS A 1 136 ? 13.646 72.331 0.901 1.00 55.53 136 HIS A C 1
ATOM 1119 O O . HIS A 1 136 ? 13.935 73.303 1.589 1.00 55.53 136 HIS A O 1
ATOM 1125 N N . GLU A 1 137 ? 13.613 72.399 -0.434 1.00 68.50 137 GLU A N 1
ATOM 1126 C CA . GLU A 1 137 ? 13.914 73.627 -1.187 1.00 68.50 137 GLU A CA 1
ATOM 1127 C C . GLU A 1 137 ? 12.913 74.759 -0.893 1.00 68.50 137 GLU A C 1
ATOM 1129 O O . GLU A 1 137 ? 13.299 75.923 -0.762 1.00 68.50 137 GLU A O 1
ATOM 1134 N N . GLU A 1 138 ? 11.620 74.442 -0.777 1.00 70.38 138 GLU A N 1
ATOM 1135 C CA . GLU A 1 138 ? 10.577 75.407 -0.406 1.00 70.38 138 GLU A CA 1
ATOM 1136 C C . GLU A 1 138 ? 10.740 75.891 1.042 1.00 70.38 138 GLU A C 1
ATOM 1138 O O . GLU A 1 138 ? 10.638 77.092 1.308 1.00 70.38 138 GLU A O 1
ATOM 1143 N N . ALA A 1 139 ? 11.055 74.981 1.969 1.00 63.16 139 ALA A N 1
ATOM 1144 C CA . ALA A 1 139 ? 11.335 75.312 3.362 1.00 63.16 139 ALA A CA 1
ATOM 1145 C C . ALA A 1 139 ? 12.605 76.167 3.505 1.00 63.16 139 ALA A C 1
ATOM 1147 O O . ALA A 1 139 ? 12.593 77.145 4.250 1.00 63.16 139 ALA A O 1
ATOM 1148 N N . GLU A 1 140 ? 13.672 75.865 2.759 1.00 65.38 140 GLU A N 1
ATOM 1149 C CA . GLU A 1 140 ? 14.906 76.659 2.741 1.00 65.38 140 GLU A CA 1
ATOM 1150 C C . GLU A 1 140 ? 14.677 78.066 2.186 1.00 65.38 140 GLU A C 1
ATOM 1152 O O . GLU A 1 140 ? 15.134 79.043 2.784 1.00 65.38 140 GLU A O 1
ATOM 1157 N N . LYS A 1 141 ? 13.917 78.202 1.091 1.00 74.69 141 LYS A N 1
ATOM 1158 C CA . LYS A 1 141 ? 13.529 79.518 0.558 1.00 74.69 141 LYS A CA 1
ATOM 1159 C C . LYS A 1 141 ? 12.705 80.303 1.570 1.00 74.69 141 LYS A C 1
ATOM 1161 O O . LYS A 1 141 ? 13.030 81.456 1.849 1.00 74.69 141 LYS A O 1
ATOM 1166 N N . SER A 1 142 ? 11.702 79.671 2.179 1.00 65.12 142 SER A N 1
ATOM 1167 C CA . SER A 1 142 ? 10.871 80.309 3.203 1.00 65.12 142 SER A CA 1
ATOM 1168 C C . SER A 1 142 ? 11.682 80.714 4.439 1.00 65.12 142 SER A C 1
ATOM 1170 O O . SER A 1 142 ? 11.440 81.783 5.001 1.00 65.12 142 SER A O 1
ATOM 1172 N N . ALA A 1 143 ? 12.647 79.896 4.866 1.00 64.94 143 ALA A N 1
ATOM 1173 C CA . ALA A 1 143 ? 13.538 80.205 5.978 1.00 64.94 143 ALA A CA 1
ATOM 1174 C C . ALA A 1 143 ? 14.494 81.356 5.630 1.00 64.94 143 ALA A C 1
ATOM 1176 O O . ALA A 1 143 ? 14.706 82.243 6.455 1.00 64.94 143 ALA A O 1
ATOM 1177 N N . SER A 1 144 ? 15.026 81.394 4.404 1.00 72.00 144 SER A N 1
ATOM 1178 C CA . SER A 1 144 ? 15.877 82.487 3.922 1.00 72.00 144 SER A CA 1
ATOM 1179 C C . SER A 1 144 ? 15.115 83.812 3.851 1.00 72.00 144 SER A C 1
ATOM 1181 O O . SER A 1 144 ? 15.601 84.821 4.357 1.00 72.00 144 SER A O 1
ATOM 1183 N N . GLU A 1 145 ? 13.900 83.816 3.293 1.00 75.38 145 GLU A N 1
ATOM 1184 C CA . GLU A 1 145 ? 13.023 84.995 3.267 1.00 75.38 145 GLU A CA 1
ATOM 1185 C C . GLU A 1 145 ? 12.682 85.480 4.682 1.00 75.38 145 GLU A C 1
ATOM 1187 O O . GLU A 1 145 ? 12.710 86.682 4.968 1.00 75.38 145 GLU A O 1
ATOM 1192 N N . PHE A 1 146 ? 12.400 84.547 5.596 1.00 72.25 146 PHE A N 1
ATOM 1193 C CA . PHE A 1 146 ? 12.161 84.854 7.002 1.00 72.25 146 PHE A CA 1
ATOM 1194 C C . PHE A 1 146 ? 13.392 85.476 7.672 1.00 72.25 146 PHE A C 1
ATOM 1196 O O . PHE A 1 146 ? 13.261 86.493 8.357 1.00 72.25 146 PHE A O 1
ATOM 1203 N N . LEU A 1 147 ? 14.584 84.909 7.471 1.00 69.62 147 LEU A N 1
ATOM 1204 C CA . LEU A 1 147 ? 15.827 85.416 8.053 1.00 69.62 147 LEU A CA 1
ATOM 1205 C C . LEU A 1 147 ? 16.206 86.790 7.499 1.00 69.62 147 LEU A C 1
ATOM 1207 O O . LEU A 1 147 ? 16.624 87.642 8.278 1.00 69.62 147 LEU A O 1
ATOM 1211 N N . ASP A 1 148 ? 16.020 87.051 6.207 1.00 74.12 148 ASP A N 1
ATOM 1212 C CA . ASP A 1 148 ? 16.260 88.379 5.629 1.00 74.12 148 ASP A CA 1
ATOM 1213 C C . ASP A 1 148 ? 15.268 89.417 6.160 1.00 74.12 148 ASP A C 1
ATOM 1215 O O . ASP A 1 148 ? 15.660 90.522 6.560 1.00 74.12 148 ASP A O 1
ATOM 1219 N N . LYS A 1 149 ? 13.989 89.039 6.282 1.00 68.50 149 LYS A N 1
ATOM 1220 C CA . LYS A 1 149 ? 12.986 89.869 6.954 1.00 68.50 149 LYS A CA 1
ATOM 1221 C C . LYS A 1 149 ? 13.409 90.171 8.393 1.00 68.50 149 LYS A C 1
ATOM 1223 O O . LYS A 1 149 ? 13.353 91.327 8.805 1.00 68.50 149 LYS A O 1
ATOM 1228 N N . TRP A 1 150 ? 13.889 89.184 9.146 1.00 63.69 150 TRP A N 1
ATOM 1229 C CA . TRP A 1 150 ? 14.339 89.379 10.526 1.00 63.69 150 TRP A CA 1
ATOM 1230 C C . TRP A 1 150 ? 15.644 90.161 10.654 1.00 63.69 150 TRP A C 1
ATOM 1232 O O . TRP A 1 150 ? 15.748 90.995 11.549 1.00 63.69 150 TRP A O 1
ATOM 1242 N N . ARG A 1 151 ? 16.608 89.994 9.744 1.00 63.31 151 ARG A N 1
ATOM 1243 C CA . ARG A 1 151 ? 17.810 90.842 9.684 1.00 63.31 151 ARG A CA 1
ATOM 1244 C C . ARG A 1 151 ? 17.431 92.311 9.526 1.00 63.31 151 ARG A C 1
ATOM 1246 O O . ARG A 1 151 ? 18.012 93.151 10.203 1.00 63.31 151 ARG A O 1
ATOM 1253 N N . SER A 1 152 ? 16.408 92.617 8.722 1.00 62.16 152 SER A N 1
ATOM 1254 C CA . SER A 1 152 ? 15.903 93.990 8.567 1.00 62.16 152 SER A CA 1
ATOM 1255 C C . SER A 1 152 ? 15.240 94.553 9.837 1.00 62.16 152 SER A C 1
ATOM 1257 O O . SER A 1 152 ? 15.261 95.762 10.075 1.00 62.16 152 SER A O 1
ATOM 1259 N N . VAL A 1 153 ? 14.668 93.680 10.674 1.00 61.78 153 VAL A N 1
ATOM 1260 C CA . VAL A 1 153 ? 14.057 94.045 11.962 1.00 61.78 153 VAL A CA 1
ATOM 1261 C C . VAL A 1 153 ? 15.131 94.245 13.035 1.00 61.78 153 VAL A C 1
ATOM 1263 O O . VAL A 1 153 ? 15.058 95.206 13.797 1.00 61.78 153 VAL A O 1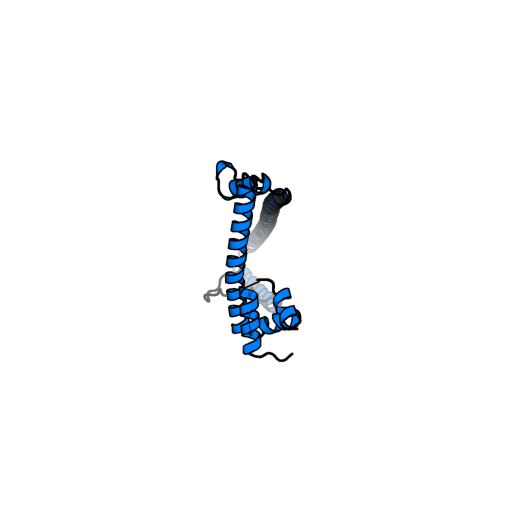
ATOM 1266 N N . LEU A 1 154 ? 16.152 93.386 13.058 1.00 51.47 154 LEU A N 1
ATOM 1267 C CA . LEU A 1 154 ? 17.260 93.433 14.016 1.00 51.47 154 LEU A CA 1
ATOM 1268 C C . LEU A 1 154 ? 18.298 94.522 13.693 1.00 51.47 154 LEU A C 1
ATOM 1270 O O . LEU A 1 154 ? 19.022 94.945 14.589 1.00 51.47 154 LEU A O 1
ATOM 1274 N N . SER A 1 155 ? 18.362 95.031 12.455 1.00 54.50 155 SER A N 1
ATOM 1275 C CA . SER A 1 155 ? 19.309 96.092 12.068 1.00 54.50 155 SER A CA 1
ATOM 1276 C C . SER A 1 155 ? 18.891 97.513 12.486 1.00 54.50 155 SER A C 1
ATOM 1278 O O . SER A 1 155 ? 19.533 98.479 12.065 1.00 54.50 155 SER A O 1
ATOM 1280 N N . LYS A 1 156 ? 17.822 97.687 13.278 1.00 54.34 156 LYS A N 1
ATOM 1281 C CA . LYS A 1 156 ? 17.429 99.000 13.817 1.00 54.34 156 LYS A CA 1
ATOM 1282 C C . LYS A 1 156 ? 17.892 99.140 15.278 1.00 54.34 156 LYS A C 1
ATOM 1284 O O . LYS A 1 156 ? 17.416 98.392 16.130 1.00 54.34 156 LYS A O 1
ATOM 1289 N N . PRO A 1 157 ? 18.791 100.095 15.589 1.00 46.91 157 PRO A N 1
ATOM 1290 C CA . PRO A 1 157 ? 19.447 100.188 16.889 1.00 46.91 157 PRO A CA 1
ATOM 1291 C C . PRO A 1 157 ? 18.526 100.823 17.936 1.00 46.91 157 PRO A C 1
ATOM 1293 O O . PRO A 1 157 ? 18.349 102.037 17.975 1.00 46.91 157 PRO A O 1
ATOM 1296 N N . ASN A 1 158 ? 17.914 99.984 18.769 1.00 54.53 158 ASN A N 1
ATOM 1297 C CA . ASN A 1 158 ? 17.636 100.267 20.179 1.00 54.53 158 ASN A CA 1
ATOM 1298 C C . ASN A 1 158 ? 17.113 98.970 20.813 1.00 54.53 158 ASN A C 1
ATOM 1300 O O . ASN A 1 158 ? 15.934 98.643 20.670 1.00 54.53 158 ASN A O 1
ATOM 1304 N N . GLU A 1 159 ? 17.996 98.225 21.487 1.00 57.31 159 GLU A N 1
ATOM 1305 C CA . GLU A 1 159 ? 17.727 96.927 22.143 1.00 57.31 159 GLU A CA 1
ATOM 1306 C C . GLU A 1 159 ? 16.465 96.933 23.021 1.00 57.31 159 GLU A C 1
ATOM 1308 O O . GLU A 1 159 ? 15.765 95.927 23.119 1.00 57.31 159 GLU A O 1
ATOM 1313 N N . TYR A 1 160 ? 16.110 98.094 23.573 1.00 59.00 160 TYR A N 1
ATOM 1314 C CA . TYR A 1 160 ? 14.903 98.290 24.373 1.00 59.00 160 TYR A CA 1
ATOM 1315 C C . TYR A 1 160 ? 13.599 98.029 23.600 1.00 59.00 160 TYR A C 1
ATOM 1317 O O . TYR A 1 160 ? 12.666 97.428 24.126 1.00 59.00 160 TYR A O 1
ATOM 1325 N N . ARG A 1 161 ? 13.533 98.410 22.316 1.00 55.50 161 ARG A N 1
ATOM 1326 C CA . ARG A 1 161 ? 12.319 98.248 21.498 1.00 55.50 161 ARG A CA 1
ATOM 1327 C C . ARG A 1 161 ? 12.110 96.794 21.069 1.00 55.50 161 ARG A C 1
ATOM 1329 O O . ARG A 1 161 ? 10.974 96.357 20.920 1.00 55.50 161 ARG A O 1
ATOM 1336 N N . ALA A 1 162 ? 13.195 96.040 20.886 1.00 57.31 162 ALA A N 1
ATOM 1337 C CA . ALA A 1 162 ? 13.135 94.612 20.578 1.00 57.31 162 ALA A CA 1
ATOM 1338 C C . ALA A 1 162 ? 12.606 93.798 21.769 1.00 57.31 162 ALA A C 1
ATOM 1340 O O . ALA A 1 162 ? 11.801 92.893 21.569 1.00 57.31 162 ALA A O 1
ATOM 1341 N N . GLN A 1 163 ? 12.990 94.166 22.997 1.00 59.62 163 GLN A N 1
ATOM 1342 C CA . GLN A 1 163 ? 12.462 93.557 24.222 1.00 59.62 163 GLN A CA 1
ATOM 1343 C C . GLN A 1 163 ? 10.969 93.852 24.415 1.00 59.62 163 GLN A C 1
ATOM 1345 O O . GLN A 1 163 ? 10.203 92.934 24.693 1.00 59.62 163 GLN A O 1
ATOM 1350 N N . GLU A 1 164 ? 10.524 95.092 24.185 1.00 66.75 164 GLU A N 1
ATOM 1351 C CA . GLU A 1 164 ? 9.095 95.436 24.248 1.00 66.75 164 GLU A CA 1
ATOM 1352 C C . GLU A 1 164 ? 8.264 94.693 23.194 1.00 66.75 164 GLU A C 1
ATOM 1354 O O . GLU A 1 164 ? 7.170 94.214 23.487 1.00 66.75 164 GLU A O 1
ATOM 1359 N N . ILE A 1 165 ? 8.782 94.565 21.967 1.00 61.06 165 ILE A N 1
ATOM 1360 C CA . ILE A 1 165 ? 8.119 93.802 20.902 1.00 61.06 165 ILE A CA 1
ATOM 1361 C C . ILE A 1 165 ? 8.086 92.310 21.250 1.00 61.06 165 ILE A C 1
ATOM 1363 O O . ILE A 1 165 ? 7.070 91.668 21.001 1.00 61.06 165 ILE A O 1
ATOM 1367 N N . PHE A 1 166 ? 9.152 91.765 21.845 1.00 61.19 166 PHE A N 1
ATOM 1368 C CA . PHE A 1 166 ? 9.205 90.371 22.285 1.00 61.19 166 PHE A CA 1
ATOM 1369 C C . PHE A 1 166 ? 8.190 90.084 23.395 1.00 61.19 166 PHE A C 1
ATOM 1371 O O . PHE A 1 166 ? 7.437 89.122 23.288 1.00 61.19 166 PHE A O 1
ATOM 1378 N N . GLU A 1 167 ? 8.105 90.937 24.415 1.00 72.75 167 GLU A N 1
ATOM 1379 C CA . GLU A 1 167 ? 7.112 90.805 25.489 1.00 72.75 167 GLU A CA 1
ATOM 1380 C C . GLU A 1 167 ? 5.679 90.990 24.973 1.00 72.75 167 GLU A C 1
ATOM 1382 O O . GLU A 1 167 ? 4.773 90.247 25.355 1.00 72.75 167 GLU A O 1
ATOM 1387 N N . LYS A 1 168 ? 5.461 91.931 24.045 1.00 76.25 168 LYS A N 1
ATOM 1388 C CA . LYS A 1 168 ? 4.155 92.111 23.402 1.00 76.25 168 LYS A CA 1
ATOM 1389 C C . LYS A 1 168 ? 3.767 90.890 22.567 1.00 76.25 168 LYS A C 1
ATOM 1391 O O . LYS A 1 168 ? 2.640 90.424 22.676 1.00 76.25 168 LYS A O 1
ATOM 1396 N N . TRP A 1 169 ? 4.697 90.352 21.782 1.00 70.56 169 TRP A N 1
ATOM 1397 C CA . TRP A 1 169 ? 4.481 89.137 21.000 1.00 70.56 169 TRP A CA 1
ATOM 1398 C C . TRP A 1 169 ? 4.241 87.922 21.897 1.00 70.56 169 TRP A C 1
ATOM 1400 O O . TRP A 1 169 ? 3.331 87.152 21.625 1.00 70.56 169 TRP A O 1
ATOM 1410 N N . LYS A 1 170 ? 4.998 87.765 22.989 1.00 70.81 170 LYS A N 1
ATOM 1411 C CA . LYS A 1 170 ? 4.803 86.699 23.979 1.00 70.81 170 LYS A CA 1
ATOM 1412 C C . LYS A 1 170 ? 3.400 86.758 24.585 1.00 70.81 170 LYS A C 1
ATOM 1414 O O . LYS A 1 170 ? 2.730 85.732 24.630 1.00 70.81 170 LYS A O 1
ATOM 1419 N N . LYS A 1 171 ? 2.922 87.955 24.948 1.00 76.19 171 LYS A N 1
ATOM 1420 C CA . LYS A 1 171 ? 1.532 88.171 25.379 1.00 76.19 171 LYS A CA 1
ATOM 1421 C C . LYS A 1 171 ? 0.517 87.830 24.294 1.00 76.19 171 LYS A C 1
ATOM 1423 O O . LYS A 1 171 ? -0.406 87.077 24.563 1.00 76.19 171 LYS A O 1
ATOM 1428 N N . GLU A 1 172 ? 0.692 88.335 23.073 1.00 71.25 172 GLU A N 1
ATOM 1429 C CA . GLU A 1 172 ? -0.204 88.026 21.948 1.00 71.25 172 GLU A CA 1
ATOM 1430 C C . GLU A 1 172 ? -0.208 86.519 21.623 1.00 71.25 172 GLU A C 1
ATOM 1432 O O . GLU A 1 172 ? -1.237 85.971 21.238 1.00 71.25 172 GLU A O 1
ATOM 1437 N N . TYR A 1 173 ? 0.917 85.825 21.811 1.00 66.25 173 TYR A N 1
ATOM 1438 C CA . TYR A 1 173 ? 1.053 84.384 21.604 1.00 66.25 173 TYR A CA 1
ATOM 1439 C C . TYR A 1 173 ? 0.348 83.583 22.707 1.00 66.25 173 TYR A C 1
ATOM 1441 O O . TYR A 1 173 ? -0.438 82.689 22.388 1.00 66.25 173 TYR A O 1
ATOM 1449 N N . GLU A 1 174 ? 0.554 83.947 23.977 1.00 67.69 174 GLU A N 1
ATOM 1450 C CA . GLU A 1 174 ? -0.160 83.394 25.137 1.00 67.69 174 GLU A CA 1
ATOM 1451 C C . GLU A 1 174 ? -1.683 83.638 25.037 1.00 67.69 174 GLU A C 1
ATOM 1453 O O . GLU A 1 174 ? -2.469 82.734 25.318 1.00 67.69 174 GLU A O 1
ATOM 1458 N N . GLU A 1 175 ? -2.112 84.809 24.549 1.00 71.25 175 GLU A N 1
ATOM 1459 C CA . GLU A 1 175 ? -3.523 85.145 24.287 1.00 71.25 175 GLU A CA 1
ATOM 1460 C C . GLU A 1 175 ? -4.097 84.429 23.053 1.00 71.25 175 GLU A C 1
ATOM 1462 O O . GLU A 1 175 ? -5.281 84.091 23.029 1.00 71.25 175 GLU A O 1
ATOM 1467 N N . SER A 1 176 ? -3.278 84.139 22.033 1.00 65.81 176 SER A N 1
ATOM 1468 C CA . SER A 1 176 ? -3.710 83.426 20.820 1.00 65.81 176 SER A CA 1
ATOM 1469 C C . SER A 1 176 ? -4.061 81.952 21.058 1.00 65.81 176 SER A C 1
ATOM 1471 O O . SER A 1 176 ? -4.526 81.278 20.134 1.00 65.81 176 SER A O 1
ATOM 1473 N N . GLY A 1 177 ? -3.822 81.440 22.274 1.00 57.97 177 GLY A N 1
ATOM 1474 C CA . GLY A 1 177 ? -4.141 80.074 22.692 1.00 57.97 177 GLY A CA 1
ATOM 1475 C C . GLY A 1 177 ? -3.377 78.987 21.932 1.00 57.97 177 GLY A C 1
ATOM 1476 O O . GLY A 1 177 ? -3.686 77.804 22.071 1.00 57.97 177 GLY A O 1
ATOM 1477 N N . LYS A 1 178 ? -2.393 79.364 21.108 1.00 55.69 178 LYS A N 1
ATOM 1478 C CA . LYS A 1 178 ? -1.538 78.420 20.392 1.00 55.69 178 LYS A CA 1
ATOM 1479 C C . LYS A 1 178 ? -0.506 77.897 21.377 1.00 55.69 178 LYS A C 1
ATOM 1481 O O . LYS A 1 178 ? 0.341 78.649 21.850 1.00 55.69 178 LYS A O 1
ATOM 1486 N N . GLU A 1 179 ? -0.611 76.614 21.715 1.00 47.09 179 GLU A N 1
ATOM 1487 C CA . GLU A 1 179 ? 0.360 75.979 22.600 1.00 47.09 179 GLU A CA 1
ATOM 1488 C C . GLU A 1 179 ? 1.766 76.127 21.999 1.00 47.09 179 GLU A C 1
ATOM 1490 O O . GLU A 1 179 ? 1.946 75.849 20.806 1.00 47.09 179 GLU A O 1
ATOM 1495 N N . PRO A 1 180 ? 2.765 76.550 22.797 1.00 51.59 180 PRO A N 1
ATOM 1496 C CA . PRO A 1 180 ? 4.142 76.540 22.335 1.00 51.59 180 PRO A CA 1
ATOM 1497 C C . PRO A 1 180 ? 4.497 75.117 21.877 1.00 51.59 180 PRO A C 1
ATOM 1499 O O . PRO A 1 180 ? 3.996 74.157 22.477 1.00 51.59 180 PRO A O 1
ATOM 1502 N N . PRO A 1 181 ? 5.320 74.961 20.820 1.00 46.47 181 PRO A N 1
ATOM 1503 C CA . PRO A 1 181 ? 5.599 73.660 20.222 1.00 46.47 181 PRO A CA 1
ATOM 1504 C C . PRO A 1 181 ? 5.953 72.637 21.303 1.00 46.47 181 PRO A C 1
ATOM 1506 O O . PRO A 1 181 ? 6.924 72.813 22.042 1.00 46.47 181 PRO A O 1
ATOM 1509 N N . LYS A 1 182 ? 5.115 71.604 21.450 1.00 44.78 182 LYS A N 1
ATOM 1510 C CA . LYS A 1 182 ? 5.266 70.611 22.516 1.00 44.78 182 LYS A CA 1
ATOM 1511 C C . LYS A 1 182 ? 6.571 69.850 22.308 1.00 44.78 182 LYS A C 1
ATOM 1513 O O . LYS A 1 182 ? 6.715 69.114 21.336 1.00 44.78 182 LYS A O 1
ATOM 1518 N N . MET A 1 183 ? 7.504 70.006 23.243 1.00 40.81 183 MET A N 1
ATOM 1519 C CA . MET A 1 183 ? 8.692 69.162 23.332 1.00 40.81 183 MET A CA 1
ATOM 1520 C C . MET A 1 183 ? 8.240 67.743 23.691 1.00 40.81 183 MET A C 1
ATOM 1522 O O . MET A 1 183 ? 7.685 67.519 24.768 1.00 40.81 183 MET A O 1
ATOM 1526 N N . THR A 1 184 ? 8.403 66.782 22.782 1.00 38.91 184 THR A N 1
ATOM 1527 C CA . THR A 1 184 ? 8.177 65.371 23.108 1.00 38.91 184 THR A CA 1
ATOM 1528 C C . THR A 1 184 ? 9.488 64.739 23.565 1.00 38.91 184 THR A C 1
ATOM 1530 O O . THR A 1 184 ? 10.436 64.642 22.781 1.00 38.91 184 THR A O 1
ATOM 1533 N N . LYS A 1 185 ? 9.513 64.267 24.817 1.00 42.16 185 LYS A N 1
ATOM 1534 C CA . LYS A 1 185 ? 10.619 63.498 25.410 1.00 42.16 185 LYS A CA 1
ATOM 1535 C C . LYS A 1 185 ? 10.861 62.204 24.636 1.00 42.16 185 LYS A C 1
ATOM 1537 O O . LYS A 1 185 ? 9.913 61.488 24.313 1.00 42.16 185 LYS A O 1
ATOM 1542 N N . LYS A 1 186 ? 12.127 61.868 24.380 1.00 45.28 186 LYS A N 1
ATOM 1543 C CA . LYS A 1 186 ? 12.525 60.568 23.822 1.00 45.28 186 LYS A CA 1
ATOM 1544 C C . LYS A 1 186 ? 12.197 59.415 24.788 1.00 45.28 186 LYS A C 1
ATOM 1546 O O . LYS A 1 186 ? 12.018 59.656 25.982 1.00 45.28 186 LYS A O 1
ATOM 1551 N N . PRO A 1 187 ? 12.176 58.150 24.315 1.00 45.03 187 PRO A N 1
ATOM 1552 C CA . PRO A 1 187 ? 11.893 56.977 25.153 1.00 45.03 187 PRO A CA 1
ATOM 1553 C C . PRO A 1 187 ? 12.869 56.765 26.325 1.00 45.03 187 PRO A C 1
ATOM 1555 O O . PRO A 1 187 ? 12.567 55.986 27.223 1.00 45.03 187 PRO A O 1
ATOM 1558 N N . ASP A 1 188 ? 14.019 57.446 26.330 1.00 56.19 188 ASP A N 1
ATOM 1559 C CA . ASP A 1 188 ? 14.996 57.463 27.429 1.00 56.19 188 ASP A CA 1
ATOM 1560 C C . ASP A 1 188 ? 14.827 58.650 28.402 1.00 56.19 188 ASP A C 1
ATOM 1562 O O . ASP A 1 188 ? 15.592 58.784 29.356 1.00 56.19 188 ASP A O 1
ATOM 1566 N N . GLY A 1 189 ? 13.812 59.496 28.192 1.00 51.62 189 GLY A N 1
ATOM 1567 C CA . GLY A 1 189 ? 13.457 60.605 29.075 1.00 51.62 189 GLY A CA 1
ATOM 1568 C C . GLY A 1 189 ? 14.162 61.937 28.805 1.00 51.62 189 GLY A C 1
ATOM 1569 O O . GLY A 1 189 ? 13.953 62.869 29.584 1.00 51.62 189 GLY A O 1
ATOM 1570 N N . SER A 1 190 ? 14.935 62.080 27.723 1.00 50.56 190 SER A N 1
ATOM 1571 C CA . SER A 1 190 ? 15.542 63.364 27.330 1.00 50.56 190 SER A CA 1
ATOM 1572 C C . SER A 1 190 ? 14.806 64.052 26.163 1.00 50.56 190 SER A C 1
ATOM 1574 O O . SER A 1 190 ? 14.421 63.410 25.186 1.00 50.56 190 SER A O 1
ATOM 1576 N N . ASP A 1 191 ? 14.557 65.363 26.274 1.00 42.91 191 ASP A N 1
ATOM 1577 C CA . ASP A 1 191 ? 13.872 66.179 25.255 1.00 42.91 191 ASP A CA 1
ATOM 1578 C C . ASP A 1 191 ? 14.809 66.541 24.088 1.00 42.91 191 ASP A C 1
ATOM 1580 O O . ASP A 1 191 ? 15.947 66.954 24.314 1.00 42.91 191 ASP A O 1
ATOM 1584 N N . LEU A 1 192 ? 14.325 66.460 22.840 1.00 38.81 192 LEU A N 1
ATOM 1585 C CA . LEU A 1 192 ? 14.945 67.158 21.702 1.00 38.81 192 LEU A CA 1
ATOM 1586 C C . LEU A 1 192 ? 13.915 68.048 20.985 1.00 38.81 192 LEU A C 1
ATOM 1588 O O . LEU A 1 192 ? 12.762 67.640 20.835 1.00 38.81 192 LEU A O 1
ATOM 1592 N N . PRO A 1 193 ? 14.323 69.252 20.541 1.00 35.06 193 PRO A N 1
ATOM 1593 C CA . PRO A 1 193 ? 13.470 70.182 19.809 1.00 35.06 193 PRO A CA 1
ATOM 1594 C C . PRO A 1 193 ? 13.073 69.578 18.456 1.00 35.06 193 PRO A C 1
ATOM 1596 O O . PRO A 1 193 ? 13.934 69.112 17.710 1.00 35.06 193 PRO A O 1
ATOM 1599 N N . LEU A 1 194 ? 11.774 69.553 18.158 1.00 38.72 194 LEU A N 1
ATOM 1600 C CA . LEU A 1 194 ? 11.257 69.036 16.890 1.00 38.72 194 LEU A CA 1
ATOM 1601 C C . LEU A 1 194 ? 11.498 70.053 15.763 1.00 38.72 194 LEU A C 1
ATOM 1603 O O . LEU A 1 194 ? 11.161 71.229 15.918 1.00 38.72 194 LEU A O 1
ATOM 1607 N N . MET A 1 195 ? 12.088 69.568 14.662 1.00 36.09 195 MET A N 1
ATOM 1608 C CA . MET A 1 195 ? 11.964 70.159 13.322 1.00 36.09 195 MET A CA 1
ATOM 1609 C C . MET A 1 195 ? 10.511 70.112 12.854 1.00 36.09 195 MET A C 1
ATOM 1611 O O . MET A 1 195 ? 9.835 69.102 13.165 1.00 36.09 195 MET A O 1
#

Radius of gyration: 44.23 Å; chains: 1; bounding box: 44×120×53 Å

Sequence (195 aa):
MKKTKKLLNKLAEEVEKTPVIQIACDKFGISRNTFYRWMKEDKKFLIRINEAMSLGNGLVSEVAISNVLEGIKRKDAMYTKYWLSHRHPDFRRPFVFKVDSDDLINHFRSTMEGVKKREIEENIMNAITEGDIKKHEEAEKSASEFLDKWRSVLSKPNEYRAQEIFEKWKKEYEESGKEPPKMTKKPDGSDLPLM

Secondary structure (DSSP, 8-state):
----HHHHHHHHHHHHHS--HHHHHHHTT--HHHHHHHHHH-HHHHHHHHHHHHHHHHHHHHHHHHHHHHHHHTT-HHHHHHHHHHH-GGGSPP------HHHHHHHHHHHHHHHHHHHHHHHHHHHHHHHHHHHHHHHHHHHHHHHHHHHHHHTSS-HHHHHHHHHHHHHHHHHTT------PBPTTS-B----